Protein AF-A0A7C7EFM8-F1 (afdb_monomer_lite)

Structure (mmCIF, N/CA/C/O backbone):
data_AF-A0A7C7EFM8-F1
#
_entry.id   AF-A0A7C7EFM8-F1
#
loop_
_atom_site.group_PDB
_atom_site.id
_atom_site.type_symbol
_atom_site.label_atom_id
_atom_site.label_alt_id
_atom_site.label_comp_id
_atom_site.label_asym_id
_atom_site.label_entity_id
_atom_site.label_seq_id
_atom_site.pdbx_PDB_ins_code
_atom_site.Cartn_x
_atom_site.Cartn_y
_atom_site.Cartn_z
_atom_site.occupancy
_atom_site.B_iso_or_equiv
_atom_site.auth_seq_id
_atom_site.auth_comp_id
_atom_site.auth_asym_id
_atom_site.auth_atom_id
_atom_site.pdbx_PDB_model_num
ATOM 1 N N . MET A 1 1 ? -0.884 -2.497 23.678 1.00 84.38 1 MET A N 1
ATOM 2 C CA . MET A 1 1 ? -0.763 -2.145 22.246 1.00 84.38 1 MET A CA 1
ATOM 3 C C . MET A 1 1 ? -0.268 -3.319 21.402 1.00 84.38 1 MET A C 1
ATOM 5 O O . MET A 1 1 ? -1.032 -3.779 20.572 1.00 84.38 1 MET A O 1
ATOM 9 N N . PHE A 1 2 ? 0.917 -3.891 21.655 1.00 85.56 2 PHE A N 1
ATOM 10 C CA . PHE A 1 2 ? 1.447 -5.034 20.878 1.00 85.56 2 PHE A CA 1
ATOM 11 C C . PHE A 1 2 ? 0.496 -6.236 20.735 1.00 85.56 2 PHE A C 1
ATOM 13 O O . PHE A 1 2 ? 0.359 -6.780 19.644 1.00 85.56 2 PHE A O 1
ATOM 20 N N . LYS A 1 3 ? -0.217 -6.621 21.805 1.00 88.25 3 LYS A N 1
ATOM 21 C CA . LYS A 1 3 ? -1.237 -7.686 21.738 1.00 88.25 3 LYS A CA 1
ATOM 22 C C . LYS A 1 3 ? -2.365 -7.375 20.740 1.00 88.25 3 LYS A C 1
ATOM 24 O O . LYS A 1 3 ? -2.820 -8.293 20.065 1.00 88.25 3 LYS A O 1
ATOM 29 N N . LEU A 1 4 ? -2.784 -6.109 20.622 1.00 88.12 4 LEU A N 1
ATOM 30 C CA . LEU A 1 4 ? -3.791 -5.688 19.638 1.00 88.12 4 LEU A CA 1
ATOM 31 C C . LEU A 1 4 ? -3.242 -5.825 18.220 1.00 88.12 4 LEU A C 1
ATOM 33 O O . LEU A 1 4 ? -3.852 -6.515 17.417 1.00 88.12 4 LEU A O 1
ATOM 37 N N . ILE A 1 5 ? -2.050 -5.276 17.964 1.00 88.69 5 ILE A N 1
ATOM 38 C CA . ILE A 1 5 ? -1.396 -5.338 16.646 1.00 88.69 5 ILE A CA 1
ATOM 39 C C . ILE A 1 5 ? -1.247 -6.792 16.186 1.00 88.69 5 ILE A C 1
ATOM 41 O O . ILE A 1 5 ? -1.636 -7.134 15.076 1.00 88.69 5 ILE A O 1
ATOM 45 N N . LYS A 1 6 ? -0.749 -7.680 17.057 1.00 89.44 6 LYS A N 1
ATOM 46 C CA . LYS A 1 6 ? -0.591 -9.106 16.733 1.00 89.44 6 LYS A CA 1
ATOM 47 C C . LYS A 1 6 ? -1.927 -9.781 16.407 1.00 89.44 6 LYS A C 1
ATOM 49 O O . LYS A 1 6 ? -1.992 -10.608 15.503 1.00 89.44 6 LYS A O 1
ATOM 54 N N . THR A 1 7 ? -2.975 -9.454 17.159 1.00 88.38 7 THR A N 1
ATOM 55 C CA . THR A 1 7 ? -4.310 -10.036 16.958 1.00 88.38 7 THR A CA 1
ATOM 56 C C . THR A 1 7 ? -4.923 -9.551 15.651 1.00 88.38 7 THR A C 1
ATOM 58 O O . THR A 1 7 ? -5.454 -10.356 14.890 1.00 88.38 7 THR A O 1
ATOM 61 N N . ASP A 1 8 ? -4.799 -8.258 15.366 1.00 86.44 8 ASP A N 1
ATOM 62 C CA . ASP A 1 8 ? -5.350 -7.653 14.162 1.00 86.44 8 ASP A CA 1
ATOM 63 C C . ASP A 1 8 ? -4.597 -8.106 12.900 1.00 86.44 8 ASP A C 1
ATOM 65 O O . ASP A 1 8 ? -5.237 -8.523 11.939 1.00 86.44 8 ASP A O 1
ATOM 69 N N . LEU A 1 9 ? -3.260 -8.184 12.940 1.00 87.81 9 LEU A N 1
ATOM 70 C CA . LEU A 1 9 ? -2.462 -8.777 11.858 1.00 87.81 9 LEU A CA 1
ATOM 71 C C . LEU A 1 9 ? -2.838 -10.239 11.605 1.00 87.81 9 LEU A C 1
ATOM 73 O O . LEU A 1 9 ? -2.965 -10.659 10.457 1.00 87.81 9 LEU A O 1
ATOM 77 N N . LYS A 1 10 ? -3.059 -11.027 12.665 1.00 89.75 10 LYS A N 1
ATOM 78 C CA . LYS A 1 10 ? -3.518 -12.412 12.514 1.00 89.75 10 LYS A CA 1
ATOM 79 C C . LYS A 1 10 ? -4.900 -12.468 11.853 1.00 89.75 10 LYS A C 1
ATOM 81 O O . LYS A 1 10 ? -5.089 -13.277 10.949 1.00 89.75 10 LYS A O 1
ATOM 86 N N . LYS A 1 11 ? -5.839 -11.603 12.264 1.00 87.06 11 LYS A N 1
ATOM 87 C CA . LYS A 1 11 ? -7.170 -11.485 11.639 1.00 87.06 11 LYS A CA 1
ATOM 88 C C . LYS A 1 11 ? -7.045 -11.119 10.157 1.00 87.06 11 LYS A C 1
ATOM 90 O O . LYS A 1 11 ? -7.752 -11.700 9.341 1.00 87.06 11 LYS A O 1
ATOM 95 N N . PHE A 1 12 ? -6.147 -10.195 9.817 1.00 86.62 12 PHE A N 1
ATOM 96 C CA . PHE A 1 12 ? -5.888 -9.788 8.439 1.00 86.62 12 PHE A CA 1
ATOM 97 C C . PHE A 1 12 ? -5.369 -10.955 7.593 1.00 86.62 12 PHE A C 1
ATOM 99 O O . PHE A 1 12 ? -5.998 -11.299 6.598 1.00 86.62 12 PHE A O 1
ATOM 106 N N . ILE A 1 13 ? -4.295 -11.623 8.032 1.00 87.31 13 ILE A N 1
ATOM 107 C CA . ILE A 1 13 ? -3.664 -12.747 7.311 1.00 87.31 13 ILE A CA 1
ATOM 108 C C . ILE A 1 13 ? -4.640 -13.917 7.109 1.00 87.31 13 ILE A C 1
ATOM 110 O O . ILE A 1 13 ? -4.6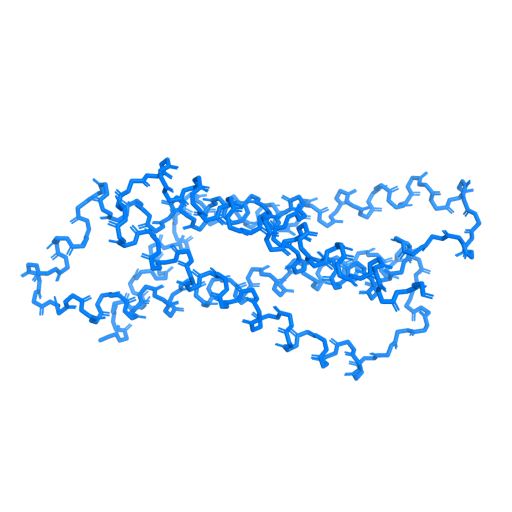12 -14.589 6.084 1.00 87.31 13 ILE A O 1
ATOM 114 N N . GLN A 1 14 ? -5.525 -14.168 8.074 1.00 86.56 14 GLN A N 1
ATOM 115 C CA . GLN A 1 14 ? -6.540 -15.222 7.975 1.00 86.56 14 GLN A CA 1
ATOM 116 C C . GLN A 1 14 ? -7.786 -14.794 7.179 1.00 86.56 14 GLN A C 1
ATOM 118 O O . GLN A 1 14 ? -8.667 -15.613 6.914 1.00 86.56 14 GLN A O 1
ATOM 123 N N . GLY A 1 15 ? -7.895 -13.516 6.817 1.00 84.75 15 GLY A N 1
ATOM 124 C CA . GLY A 1 15 ? -9.037 -12.964 6.104 1.00 84.75 15 GLY A CA 1
ATOM 125 C C . GLY A 1 15 ? -9.013 -13.277 4.607 1.00 84.75 15 GLY A C 1
ATOM 126 O O . GLY A 1 15 ? -7.963 -13.316 3.970 1.00 84.75 15 GLY A O 1
ATOM 127 N N . LYS A 1 16 ? -10.201 -13.397 3.997 1.00 86.62 16 LYS A N 1
ATOM 128 C CA . LYS A 1 16 ? -10.345 -13.581 2.538 1.00 86.62 16 LYS A CA 1
ATOM 129 C C . LYS A 1 16 ? -9.679 -12.459 1.728 1.00 86.62 16 LYS A C 1
ATOM 131 O O . LYS A 1 16 ? -9.181 -12.711 0.639 1.00 86.62 16 LYS A O 1
ATOM 136 N N . MET A 1 17 ? -9.659 -11.234 2.260 1.00 85.56 17 MET A N 1
ATOM 137 C CA . MET A 1 17 ? -9.007 -10.085 1.617 1.00 85.56 17 MET A CA 1
ATOM 138 C C . MET A 1 17 ? -7.497 -10.281 1.456 1.00 85.56 17 MET A C 1
ATOM 140 O O . MET A 1 17 ? -6.956 -9.897 0.427 1.00 85.56 17 MET A O 1
ATOM 144 N N . PHE A 1 18 ? -6.825 -10.923 2.417 1.00 88.56 18 PHE A N 1
ATOM 145 C CA . PHE A 1 18 ? -5.395 -11.208 2.303 1.00 88.56 18 PHE A CA 1
ATOM 146 C C . PHE A 1 18 ? -5.099 -12.172 1.153 1.00 88.56 18 PHE A C 1
ATOM 148 O O . PHE A 1 18 ? -4.190 -11.918 0.371 1.00 88.56 18 PHE A O 1
ATOM 155 N N . LEU A 1 19 ? -5.911 -13.223 0.988 1.00 89.44 19 LEU A N 1
ATOM 156 C CA . LEU A 1 19 ? -5.773 -14.150 -0.141 1.00 89.44 19 LEU A CA 1
ATOM 157 C C . LEU A 1 19 ? -5.898 -13.423 -1.486 1.00 89.44 19 LEU A C 1
ATOM 159 O O . LEU A 1 19 ? -5.077 -13.640 -2.372 1.00 89.44 19 LEU A O 1
ATOM 163 N N . TRP A 1 20 ? -6.873 -12.518 -1.620 1.00 91.06 20 TRP A N 1
ATOM 164 C CA . TRP A 1 20 ? -7.008 -11.695 -2.824 1.00 91.06 20 TRP A CA 1
ATOM 165 C C . TRP A 1 20 ? -5.803 -10.785 -3.049 1.00 91.06 20 TRP A C 1
ATOM 167 O O . TRP A 1 20 ? -5.328 -10.701 -4.175 1.00 91.06 20 TRP A O 1
ATOM 177 N N . ILE A 1 21 ? -5.269 -10.149 -2.002 1.00 91.62 21 ILE A N 1
ATOM 178 C CA . ILE A 1 21 ? -4.055 -9.330 -2.118 1.00 91.62 21 ILE A CA 1
ATOM 179 C C . ILE A 1 21 ? -2.887 -10.176 -2.624 1.00 91.62 21 ILE A C 1
ATOM 181 O O . ILE A 1 21 ? -2.238 -9.774 -3.579 1.00 91.62 21 ILE A O 1
ATOM 185 N N . VAL A 1 22 ? -2.650 -11.358 -2.048 1.00 91.81 22 VAL A N 1
ATOM 186 C CA . VAL A 1 22 ? -1.558 -12.250 -2.475 1.00 91.81 22 VAL A CA 1
ATOM 187 C C . VAL A 1 22 ? -1.705 -12.646 -3.945 1.00 91.81 22 VAL A C 1
ATOM 189 O O . VAL A 1 22 ? -0.737 -12.562 -4.698 1.00 91.81 22 VAL A O 1
ATOM 192 N N . ILE A 1 23 ? -2.912 -13.029 -4.371 1.00 93.75 23 ILE A N 1
ATOM 193 C CA . ILE A 1 23 ? -3.182 -13.384 -5.771 1.00 93.75 23 ILE A CA 1
ATOM 194 C C . ILE A 1 23 ? -2.909 -12.188 -6.688 1.00 93.75 23 ILE A C 1
ATOM 196 O O . ILE A 1 23 ? -2.227 -12.337 -7.698 1.00 93.75 23 ILE A O 1
ATOM 200 N N . LEU A 1 24 ? -3.406 -10.999 -6.338 1.00 93.56 24 LEU A N 1
ATOM 201 C CA . LEU A 1 24 ? -3.281 -9.806 -7.176 1.00 93.56 24 LEU A CA 1
ATOM 202 C C . LEU A 1 24 ? -1.846 -9.268 -7.242 1.00 93.56 24 LEU A C 1
ATOM 204 O O . LEU A 1 24 ? -1.419 -8.857 -8.318 1.00 93.56 24 LEU A O 1
ATOM 208 N N . VAL A 1 25 ? -1.094 -9.325 -6.137 1.00 93.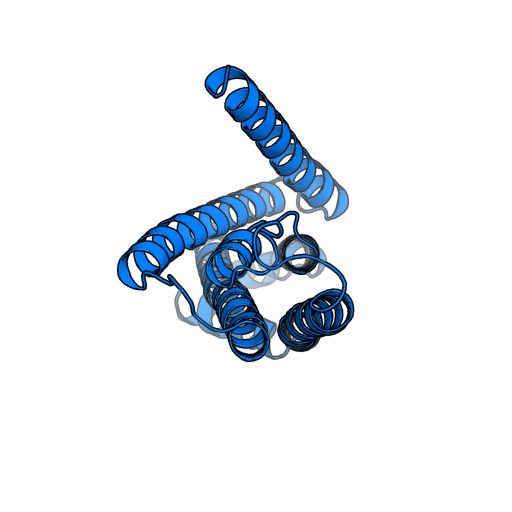56 25 VAL A N 1
ATOM 209 C CA . VAL A 1 25 ? 0.333 -8.949 -6.082 1.00 93.56 25 VAL A CA 1
ATOM 210 C C . VAL A 1 25 ? 1.167 -9.776 -7.054 1.00 93.56 25 VAL A C 1
ATOM 212 O O . VAL A 1 25 ? 2.167 -9.283 -7.551 1.00 93.56 25 VAL A O 1
ATOM 215 N N . ILE A 1 26 ? 0.779 -11.021 -7.333 1.00 93.00 26 ILE A N 1
ATOM 216 C CA . ILE A 1 26 ? 1.479 -11.884 -8.292 1.00 93.00 26 ILE A CA 1
ATOM 217 C C . ILE A 1 26 ? 0.895 -11.710 -9.698 1.00 93.00 26 ILE A C 1
ATOM 219 O O . ILE A 1 26 ? 1.632 -11.620 -10.677 1.00 93.00 26 ILE A O 1
ATOM 223 N N . PHE A 1 27 ? -0.432 -11.641 -9.806 1.00 93.56 27 PHE A N 1
ATOM 224 C CA . PHE A 1 27 ? -1.134 -11.557 -11.082 1.00 93.56 27 PHE A CA 1
ATOM 225 C C . PHE A 1 27 ? -0.775 -10.298 -11.876 1.00 93.56 27 PHE A C 1
ATOM 227 O O . PHE A 1 27 ? -0.502 -10.406 -13.067 1.00 93.56 27 PHE A O 1
ATOM 234 N N . PHE A 1 28 ? -0.752 -9.117 -11.247 1.00 92.38 28 PHE A N 1
ATOM 235 C CA . PHE A 1 28 ? -0.491 -7.866 -11.968 1.00 92.38 28 PHE A CA 1
ATOM 236 C C . PHE A 1 28 ? 0.927 -7.773 -12.547 1.00 92.38 28 PHE A C 1
ATOM 238 O O . PHE A 1 28 ? 1.026 -7.476 -13.738 1.00 92.38 28 PHE A O 1
ATOM 245 N N . PRO A 1 29 ? 2.003 -8.081 -11.796 1.00 91.25 29 PRO A N 1
ATOM 246 C CA . PRO A 1 29 ? 3.344 -8.130 -12.370 1.00 91.25 29 PRO A CA 1
ATOM 247 C C . PRO A 1 29 ? 3.482 -9.147 -13.500 1.00 91.25 29 PRO A C 1
ATOM 249 O O . PRO A 1 29 ? 4.103 -8.851 -14.515 1.00 91.25 29 PRO A O 1
ATOM 252 N N . LEU A 1 30 ? 2.871 -10.333 -13.372 1.00 91.06 30 LEU A N 1
ATOM 253 C CA . LEU A 1 30 ? 2.898 -11.338 -14.439 1.00 91.06 30 LEU A CA 1
ATOM 254 C C . LEU A 1 30 ? 2.132 -10.883 -15.682 1.00 91.06 30 LEU A C 1
ATOM 256 O O . LEU A 1 30 ? 2.599 -11.095 -16.798 1.00 91.06 30 LEU A O 1
ATOM 260 N N . LEU A 1 31 ? 0.974 -10.244 -15.501 1.00 91.25 31 LEU A N 1
ATOM 261 C CA . LEU A 1 31 ? 0.203 -9.672 -16.600 1.00 91.25 31 LEU A CA 1
ATOM 262 C C . LEU A 1 31 ? 1.015 -8.590 -17.318 1.00 91.25 31 LEU A C 1
ATOM 264 O O . LEU A 1 31 ? 1.113 -8.610 -18.541 1.00 91.25 31 LEU A O 1
ATOM 268 N N . GLN A 1 32 ? 1.632 -7.680 -16.565 1.00 86.75 32 GLN A N 1
ATOM 269 C CA . GLN A 1 32 ? 2.473 -6.616 -17.107 1.00 86.75 32 GLN A CA 1
ATOM 270 C C . GLN A 1 32 ? 3.681 -7.177 -17.861 1.00 86.75 32 GLN A C 1
ATOM 272 O O . GLN A 1 32 ? 3.936 -6.778 -18.994 1.00 86.75 32 GLN A O 1
ATOM 277 N N . ALA A 1 33 ? 4.371 -8.156 -17.282 1.00 87.56 33 ALA A N 1
ATOM 278 C CA . ALA A 1 33 ? 5.477 -8.855 -17.921 1.00 87.56 33 ALA A CA 1
ATOM 279 C C . ALA A 1 33 ? 5.042 -9.572 -19.212 1.00 87.56 33 ALA A C 1
ATOM 281 O O . ALA A 1 33 ? 5.726 -9.486 -20.229 1.00 87.56 33 ALA A O 1
ATOM 282 N N . GLY A 1 34 ? 3.874 -10.222 -19.212 1.00 87.38 34 GLY A N 1
ATOM 283 C CA . GLY A 1 34 ? 3.298 -10.844 -20.405 1.00 87.38 34 GLY A CA 1
ATOM 284 C C . GLY A 1 34 ? 2.976 -9.835 -21.511 1.00 87.38 34 GLY A C 1
ATOM 285 O O . GLY A 1 34 ? 3.251 -10.099 -22.680 1.00 87.38 34 GLY A O 1
ATOM 286 N N . LEU A 1 35 ? 2.455 -8.658 -21.149 1.00 87.44 35 LEU A N 1
ATOM 287 C CA . LEU A 1 35 ? 2.220 -7.565 -22.095 1.00 87.44 35 LEU A CA 1
ATOM 288 C C . LEU A 1 35 ? 3.532 -7.030 -22.673 1.00 87.44 35 LEU A C 1
ATOM 290 O O . LEU A 1 35 ? 3.624 -6.862 -23.884 1.00 87.44 35 LEU A O 1
ATOM 294 N N . ILE A 1 36 ? 4.552 -6.830 -21.832 1.00 84.19 36 ILE A N 1
ATOM 295 C CA . ILE A 1 36 ? 5.897 -6.424 -22.263 1.00 84.19 36 ILE A CA 1
ATOM 296 C C . ILE A 1 36 ? 6.473 -7.447 -23.248 1.00 84.19 36 ILE A C 1
ATOM 298 O O . ILE A 1 36 ? 6.940 -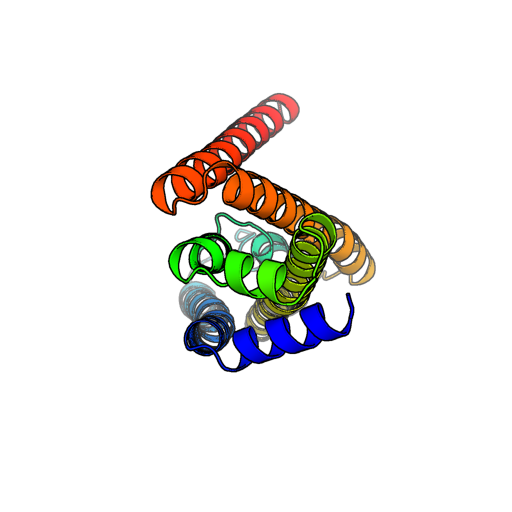7.070 -24.319 1.00 84.19 36 ILE A O 1
ATOM 302 N N . LEU A 1 37 ? 6.377 -8.743 -22.943 1.00 86.19 37 LEU A N 1
ATOM 303 C CA . LEU A 1 37 ? 6.847 -9.808 -23.830 1.00 86.19 37 LEU A CA 1
ATOM 304 C C . LEU A 1 37 ? 6.142 -9.796 -25.192 1.00 86.19 37 LEU A C 1
ATOM 306 O O . LEU A 1 37 ? 6.786 -10.068 -26.199 1.00 86.19 37 LEU A O 1
ATOM 310 N N . ALA A 1 38 ? 4.849 -9.470 -25.237 1.00 86.38 38 ALA A N 1
ATOM 311 C CA . ALA A 1 38 ? 4.085 -9.419 -26.481 1.00 86.38 38 ALA A CA 1
ATOM 312 C C . ALA A 1 38 ? 4.451 -8.224 -27.379 1.00 86.38 38 ALA A C 1
ATOM 314 O O . ALA A 1 38 ? 4.284 -8.308 -28.594 1.00 86.38 38 ALA A O 1
ATOM 315 N N . ILE A 1 39 ? 4.930 -7.118 -26.798 1.00 84.81 39 ILE A N 1
ATOM 316 C CA . ILE A 1 39 ? 5.221 -5.876 -27.535 1.00 84.81 39 ILE A CA 1
ATOM 317 C C . ILE A 1 39 ? 6.713 -5.617 -27.760 1.00 84.81 39 ILE A C 1
ATOM 319 O O . ILE A 1 39 ? 7.043 -4.769 -28.584 1.00 84.81 39 ILE A O 1
ATOM 323 N N . LYS A 1 40 ? 7.610 -6.320 -27.052 1.00 78.06 40 LYS A N 1
ATOM 324 C CA . LYS A 1 40 ? 9.057 -6.034 -27.065 1.00 78.06 40 LYS A CA 1
ATOM 325 C C . LYS A 1 40 ? 9.679 -6.065 -28.467 1.00 78.06 40 LYS A C 1
ATOM 327 O O . LYS A 1 40 ? 10.585 -5.293 -28.734 1.00 78.06 40 LYS A O 1
ATOM 332 N N . ASP A 1 41 ? 9.176 -6.927 -29.353 1.00 79.94 41 ASP A N 1
ATOM 333 C CA . ASP A 1 41 ? 9.714 -7.104 -30.709 1.00 79.94 41 ASP A CA 1
ATOM 334 C C . ASP A 1 41 ? 9.059 -6.145 -31.726 1.00 79.94 41 ASP A C 1
ATOM 336 O O . ASP A 1 41 ? 9.486 -6.061 -32.876 1.00 79.94 41 ASP A O 1
ATOM 340 N N . LEU A 1 42 ? 8.001 -5.429 -31.323 1.00 80.06 42 LEU A N 1
ATOM 341 C CA . LEU A 1 42 ? 7.229 -4.528 -32.186 1.00 80.06 42 LEU A CA 1
ATOM 342 C C . LEU A 1 42 ? 7.711 -3.076 -32.125 1.00 80.06 42 LEU A C 1
ATOM 344 O O . LEU A 1 42 ? 7.270 -2.257 -32.932 1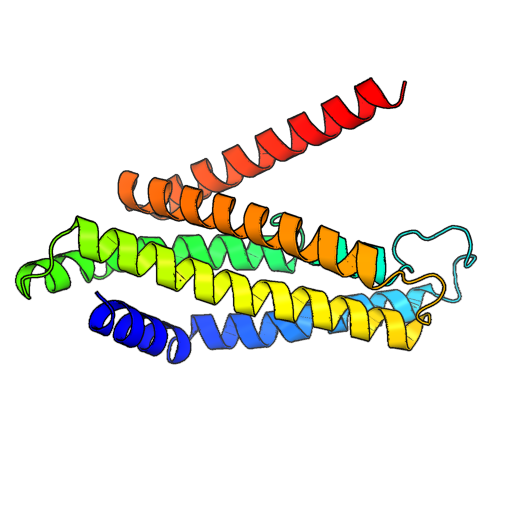.00 80.06 42 LEU A O 1
ATOM 348 N N . ILE A 1 43 ? 8.562 -2.731 -31.160 1.00 73.38 43 ILE A N 1
ATOM 349 C CA . ILE A 1 43 ? 8.920 -1.345 -30.867 1.00 73.38 43 ILE A CA 1
ATOM 350 C C . ILE A 1 43 ? 10.436 -1.250 -30.627 1.00 73.38 43 ILE A C 1
ATOM 352 O O . ILE A 1 43 ? 10.985 -2.098 -29.927 1.00 73.38 43 ILE A O 1
ATOM 356 N N . PRO A 1 44 ? 11.127 -0.233 -31.177 1.00 67.75 44 PRO A N 1
ATOM 357 C CA . PRO A 1 44 ? 12.564 -0.051 -30.971 1.00 67.75 44 PRO A CA 1
ATOM 358 C C . PRO A 1 44 ? 12.942 0.089 -29.486 1.00 67.75 44 PRO A C 1
ATOM 360 O O . PRO A 1 44 ? 12.277 0.826 -28.754 1.00 67.75 44 PRO A O 1
ATOM 363 N N . GLU A 1 45 ? 14.045 -0.552 -29.066 1.00 63.47 45 GLU A N 1
ATOM 364 C CA . GLU A 1 45 ? 14.552 -0.538 -27.674 1.00 63.47 45 GLU A CA 1
ATOM 365 C C . GLU A 1 45 ? 14.728 0.888 -27.110 1.00 63.47 45 GLU A C 1
ATOM 367 O O . GLU A 1 45 ? 14.548 1.110 -25.916 1.00 63.47 45 GLU A O 1
ATOM 372 N N . GLU A 1 46 ? 15.015 1.873 -27.966 1.00 59.00 46 GLU A N 1
ATOM 373 C CA . GLU A 1 46 ? 15.297 3.263 -27.582 1.00 59.00 46 GLU A CA 1
ATOM 374 C C . GLU A 1 46 ? 14.051 4.097 -27.218 1.00 59.00 46 GLU A C 1
ATOM 376 O O . GLU A 1 46 ? 14.189 5.183 -26.659 1.00 59.00 46 GLU A O 1
ATOM 381 N N . GLN A 1 47 ? 12.831 3.632 -27.524 1.00 57.00 47 GLN A N 1
ATOM 382 C CA . GLN A 1 47 ? 11.616 4.462 -27.423 1.00 57.00 47 GLN A CA 1
ATOM 383 C C . GLN A 1 47 ? 10.642 4.079 -26.303 1.00 57.00 47 GLN A C 1
ATOM 385 O O . GLN A 1 47 ? 9.614 4.743 -26.153 1.00 57.00 47 GLN A O 1
ATOM 390 N N . ILE A 1 48 ? 10.932 3.067 -25.476 1.00 61.47 48 ILE A N 1
ATOM 391 C CA . ILE A 1 48 ? 9.992 2.664 -24.421 1.00 61.47 48 ILE A CA 1
ATOM 392 C C . ILE A 1 48 ? 10.570 2.808 -23.010 1.00 61.47 48 ILE A C 1
ATOM 394 O O . ILE A 1 48 ? 11.172 1.892 -22.460 1.00 61.47 48 ILE A O 1
ATOM 398 N N . ILE A 1 49 ? 10.208 3.909 -22.348 1.00 62.84 49 ILE A N 1
ATOM 399 C CA . ILE A 1 49 ? 10.367 4.107 -20.893 1.00 62.84 49 ILE A CA 1
ATOM 400 C C . ILE A 1 49 ? 9.698 2.964 -20.088 1.00 62.84 49 ILE A C 1
ATOM 402 O O . ILE A 1 49 ? 10.217 2.532 -19.064 1.00 62.84 49 ILE A O 1
ATOM 406 N N . LEU A 1 50 ? 8.581 2.409 -20.580 1.00 60.59 50 LEU A N 1
ATOM 407 C CA . LEU A 1 50 ? 7.900 1.222 -20.022 1.00 60.59 50 LEU A CA 1
ATOM 408 C C . LEU A 1 50 ? 8.704 -0.095 -20.121 1.00 60.59 50 LEU A C 1
ATOM 410 O O . LEU A 1 50 ? 8.362 -1.040 -19.414 1.00 60.59 50 LEU A O 1
ATOM 414 N N . LEU A 1 51 ? 9.748 -0.189 -20.957 1.00 69.94 51 LEU A N 1
ATOM 415 C CA . LEU A 1 51 ? 10.650 -1.351 -21.020 1.00 69.94 51 LEU A CA 1
ATOM 416 C C . LEU A 1 51 ? 11.833 -1.217 -20.048 1.00 69.94 51 LEU A C 1
ATOM 418 O O . LEU A 1 51 ? 12.733 -2.048 -20.060 1.00 69.94 51 LEU A O 1
ATOM 422 N N . ASN A 1 52 ? 11.834 -0.207 -19.175 1.00 83.00 52 ASN A N 1
ATOM 423 C CA . ASN A 1 52 ? 12.864 -0.045 -18.159 1.00 83.00 52 ASN A CA 1
ATOM 424 C C . ASN A 1 52 ? 12.429 -0.701 -16.823 1.00 83.00 52 ASN A C 1
ATOM 426 O O . ASN A 1 52 ? 11.365 -0.360 -16.286 1.00 83.00 52 ASN A O 1
ATOM 430 N N . PRO A 1 53 ? 13.215 -1.640 -16.256 1.00 85.75 53 PRO A N 1
ATOM 431 C CA . PRO A 1 53 ? 12.914 -2.254 -14.961 1.00 85.75 53 PRO A CA 1
ATOM 432 C C . PRO A 1 53 ? 12.786 -1.249 -13.807 1.00 85.75 53 PRO A C 1
ATOM 434 O O . PRO A 1 53 ? 11.863 -1.378 -13.001 1.00 85.75 53 PRO A O 1
ATOM 437 N N . ASP A 1 54 ? 13.643 -0.228 -13.749 1.00 88.50 54 ASP A N 1
ATOM 438 C CA . ASP A 1 54 ? 13.650 0.805 -12.705 1.00 88.50 54 ASP A CA 1
ATOM 439 C C . ASP A 1 54 ? 12.375 1.653 -12.780 1.00 88.50 54 ASP A C 1
ATOM 441 O O . ASP A 1 54 ? 11.711 1.887 -11.769 1.00 88.50 54 ASP A O 1
ATOM 445 N N . TYR A 1 55 ? 11.954 2.038 -13.990 1.00 86.94 55 TYR A N 1
ATOM 446 C CA . TYR A 1 55 ? 10.682 2.739 -14.184 1.00 86.94 55 TYR A CA 1
ATOM 447 C C . TYR A 1 55 ? 9.494 1.900 -13.693 1.00 86.94 55 TYR A C 1
ATOM 449 O O . TYR A 1 55 ? 8.621 2.402 -12.977 1.00 86.94 55 TYR A O 1
ATOM 457 N N . ASN A 1 56 ? 9.466 0.604 -14.020 1.00 88.06 56 ASN A N 1
ATOM 458 C CA . ASN A 1 56 ? 8.408 -0.295 -13.557 1.00 88.06 56 ASN A CA 1
ATOM 459 C C . ASN A 1 56 ? 8.425 -0.466 -12.028 1.00 88.06 56 ASN A C 1
ATOM 461 O O . ASN A 1 56 ? 7.362 -0.465 -11.398 1.00 88.06 56 ASN A O 1
ATOM 465 N N . PHE A 1 57 ? 9.608 -0.512 -11.412 1.00 91.50 57 PHE A N 1
ATOM 466 C CA . PHE A 1 57 ? 9.763 -0.502 -9.958 1.00 91.50 57 PHE A CA 1
ATOM 467 C C . PHE A 1 57 ? 9.169 0.768 -9.333 1.00 91.50 57 PHE A C 1
ATOM 469 O O . PHE A 1 57 ? 8.342 0.676 -8.427 1.00 91.50 57 PHE A O 1
ATOM 476 N N . TYR A 1 58 ? 9.509 1.953 -9.847 1.00 90.81 58 TYR A N 1
ATOM 477 C CA . TYR A 1 58 ? 8.986 3.223 -9.331 1.00 90.81 58 TYR A CA 1
ATOM 478 C C . TYR A 1 58 ? 7.479 3.365 -9.535 1.00 90.81 58 TYR A C 1
ATOM 480 O O . TYR A 1 58 ? 6.742 3.724 -8.613 1.00 90.81 58 TYR A O 1
ATOM 488 N N . SER A 1 59 ? 6.993 3.012 -10.727 1.00 89.19 59 SER A N 1
ATOM 489 C CA . SER A 1 59 ? 5.569 3.074 -11.057 1.00 89.19 59 SER A CA 1
ATOM 490 C C . SER A 1 59 ? 4.723 2.175 -10.152 1.00 89.19 59 SER A C 1
ATOM 492 O O . SER A 1 59 ? 3.560 2.495 -9.902 1.00 89.19 59 SER A O 1
ATOM 494 N N . SER A 1 60 ? 5.304 1.106 -9.589 1.00 91.81 60 SER A N 1
ATOM 495 C CA . SER A 1 60 ? 4.628 0.159 -8.693 1.00 91.81 60 SER A CA 1
ATOM 496 C C . SER A 1 60 ? 4.134 0.790 -7.388 1.00 91.81 60 SER A C 1
ATOM 498 O O . SER A 1 60 ? 3.176 0.278 -6.807 1.00 91.81 60 SER A O 1
ATOM 500 N N . PHE A 1 61 ? 4.734 1.903 -6.949 1.00 92.69 61 PHE A N 1
ATOM 501 C CA . PHE A 1 61 ? 4.318 2.643 -5.750 1.00 92.69 61 PHE A CA 1
ATOM 502 C C . PHE A 1 61 ? 3.176 3.634 -6.005 1.00 92.69 61 PHE A C 1
ATOM 504 O O . PHE A 1 61 ? 2.632 4.205 -5.058 1.00 92.69 61 PHE A O 1
ATOM 511 N N . SER A 1 62 ? 2.777 3.843 -7.261 1.00 91.06 62 SER A N 1
ATOM 512 C CA . SER A 1 62 ? 1.629 4.691 -7.575 1.00 91.06 62 SER A CA 1
ATOM 513 C C . SER A 1 62 ? 0.331 4.064 -7.065 1.00 91.06 62 SER A C 1
ATOM 515 O O . SER A 1 62 ? -0.059 2.975 -7.479 1.00 91.06 62 SER A O 1
ATOM 517 N N . LEU A 1 63 ? -0.402 4.790 -6.221 1.00 89.69 63 LEU A N 1
ATOM 518 C CA . LEU A 1 63 ? -1.723 4.364 -5.741 1.00 89.69 63 LEU A CA 1
ATOM 519 C C . LEU A 1 63 ? -2.807 4.389 -6.825 1.00 89.69 63 LEU A C 1
ATOM 521 O O . LEU A 1 63 ? -3.911 3.910 -6.589 1.00 89.69 63 LEU A O 1
ATOM 525 N N . LEU A 1 64 ? -2.506 4.959 -7.992 1.00 87.56 64 LEU A N 1
ATOM 526 C CA . LEU A 1 64 ? -3.417 5.026 -9.132 1.00 87.56 64 LEU A CA 1
ATOM 527 C C . LEU A 1 64 ? -3.080 4.006 -10.224 1.00 87.56 64 LEU A C 1
ATOM 529 O O . LEU A 1 64 ? -3.822 3.902 -11.197 1.00 87.56 64 LEU A O 1
ATOM 533 N N . ASN A 1 65 ? -1.991 3.241 -10.079 1.00 88.56 65 ASN A N 1
ATOM 534 C CA . ASN A 1 65 ? -1.743 2.106 -10.965 1.00 88.56 65 ASN A CA 1
ATOM 535 C C . ASN A 1 65 ? -2.751 0.970 -10.677 1.00 88.56 65 ASN A C 1
ATOM 537 O O . ASN A 1 65 ? -3.445 0.978 -9.656 1.00 88.56 65 ASN A O 1
ATOM 541 N N . ASN A 1 66 ? -2.834 -0.020 -11.571 1.00 88.56 66 ASN A N 1
ATOM 542 C CA . ASN A 1 66 ? -3.852 -1.076 -11.501 1.00 88.56 66 ASN A CA 1
ATOM 543 C C . ASN A 1 66 ? -3.907 -1.773 -10.127 1.00 88.56 66 ASN A C 1
ATOM 545 O O . ASN A 1 66 ? -4.969 -1.864 -9.509 1.00 88.56 66 ASN A O 1
ATOM 549 N N . PHE A 1 67 ? -2.757 -2.236 -9.629 1.00 92.38 67 PHE A N 1
ATOM 550 C CA . PHE A 1 67 ? -2.673 -2.913 -8.336 1.00 92.38 67 PHE A CA 1
ATOM 551 C C . PHE A 1 67 ? -2.888 -1.950 -7.158 1.00 92.38 67 PHE A C 1
ATOM 553 O O . PHE A 1 67 ? -3.644 -2.248 -6.236 1.00 92.38 67 PHE A O 1
ATOM 560 N N . GLY A 1 68 ? -2.249 -0.787 -7.196 1.00 92.56 68 GLY A N 1
ATOM 561 C CA . GLY A 1 68 ? -2.256 0.237 -6.161 1.00 92.56 68 GLY A CA 1
ATOM 562 C C . GLY A 1 68 ? -3.643 0.816 -5.915 1.00 92.56 68 GLY A C 1
ATOM 563 O O . GLY A 1 68 ? -4.007 1.033 -4.758 1.00 92.56 68 GLY A O 1
ATOM 564 N N . LEU A 1 69 ? -4.460 0.964 -6.959 1.00 93.25 69 LEU A N 1
ATOM 565 C CA . LEU A 1 69 ? -5.840 1.429 -6.832 1.00 93.25 69 LEU A CA 1
ATOM 566 C C . LEU A 1 69 ? -6.709 0.380 -6.133 1.00 93.25 69 LEU A C 1
ATOM 568 O O . LEU A 1 69 ? -7.424 0.697 -5.180 1.00 93.25 69 LEU A O 1
ATOM 572 N N . ILE A 1 70 ? -6.596 -0.888 -6.539 1.00 93.75 70 ILE A N 1
ATOM 573 C CA . ILE A 1 70 ? -7.314 -1.993 -5.889 1.00 93.75 70 ILE A CA 1
ATOM 574 C C . ILE A 1 70 ? -6.856 -2.152 -4.436 1.00 93.75 70 ILE A C 1
ATOM 576 O O . ILE A 1 70 ? -7.689 -2.275 -3.536 1.00 93.75 70 ILE A O 1
ATOM 580 N N . PHE A 1 71 ? -5.548 -2.089 -4.185 1.00 94.62 71 PHE A N 1
ATOM 581 C CA . PHE A 1 71 ? -4.987 -2.139 -2.840 1.00 94.62 71 PHE A CA 1
ATOM 582 C C . PHE A 1 71 ? -5.519 -0.995 -1.968 1.00 94.62 71 PHE A C 1
ATOM 584 O O . PHE A 1 71 ? -5.950 -1.229 -0.841 1.00 94.62 71 PHE A O 1
ATOM 591 N N . THR A 1 72 ? -5.570 0.227 -2.499 1.00 94.25 72 THR A N 1
ATOM 592 C CA . THR A 1 72 ? -6.124 1.397 -1.803 1.00 94.25 72 THR A CA 1
ATOM 593 C C . THR A 1 72 ? -7.585 1.180 -1.418 1.00 94.25 72 THR A C 1
ATOM 595 O O . THR A 1 72 ? -7.964 1.399 -0.265 1.00 94.25 72 THR A O 1
ATOM 598 N N . ILE A 1 73 ? -8.403 0.686 -2.351 1.00 93.94 73 ILE A N 1
ATOM 599 C CA . ILE A 1 73 ? -9.810 0.351 -2.095 1.00 93.94 73 ILE A CA 1
ATOM 600 C C . ILE A 1 73 ? -9.919 -0.715 -1.000 1.00 93.94 73 ILE A C 1
ATOM 602 O O . ILE A 1 73 ? -10.723 -0.568 -0.078 1.00 93.94 73 ILE A O 1
ATOM 606 N N . PHE A 1 74 ? -9.097 -1.764 -1.052 1.00 93.38 74 PHE A N 1
ATOM 607 C CA . PHE A 1 74 ? -9.079 -2.809 -0.028 1.00 93.38 74 PHE A CA 1
ATOM 608 C C . PHE A 1 74 ? -8.702 -2.269 1.344 1.00 93.38 74 PHE A C 1
ATOM 610 O O . PHE A 1 74 ? -9.370 -2.599 2.323 1.00 93.38 74 PHE A O 1
ATOM 617 N N . MET A 1 75 ? -7.698 -1.398 1.423 1.00 93.50 75 MET A N 1
ATOM 618 C CA . MET A 1 75 ? -7.323 -0.752 2.676 1.00 93.50 75 MET A CA 1
ATOM 619 C C . MET A 1 75 ? -8.472 0.094 3.229 1.00 93.50 75 MET A C 1
ATOM 621 O O . MET A 1 75 ? -8.796 -0.023 4.407 1.00 93.50 75 MET A O 1
ATOM 625 N N . ILE A 1 76 ? -9.170 0.866 2.394 1.00 93.44 76 ILE A N 1
ATOM 626 C CA . ILE A 1 76 ? -10.343 1.647 2.821 1.00 93.44 76 ILE A CA 1
ATOM 627 C C . ILE A 1 76 ? -11.458 0.735 3.354 1.00 93.44 76 ILE A C 1
ATOM 629 O O . ILE A 1 76 ? -12.000 0.966 4.440 1.00 93.44 76 ILE A O 1
ATOM 633 N N . VAL A 1 77 ? -11.790 -0.327 2.617 1.00 92.50 77 VAL A N 1
ATOM 634 C CA . VAL A 1 77 ? -12.815 -1.300 3.019 1.00 92.50 77 VAL A CA 1
ATOM 635 C C . VAL A 1 77 ? -12.429 -1.988 4.329 1.00 92.50 77 VAL A C 1
ATOM 637 O O . VAL A 1 77 ? -13.282 -2.143 5.206 1.00 92.50 77 VAL A O 1
ATOM 640 N N . TRP A 1 78 ? -11.154 -2.349 4.496 1.00 90.25 78 TRP A N 1
ATOM 641 C CA . TRP A 1 78 ? -10.627 -2.967 5.711 1.00 90.25 78 TRP A CA 1
ATOM 642 C C . TRP A 1 78 ? -10.807 -2.061 6.926 1.00 90.25 78 TRP A C 1
ATOM 644 O O . TRP A 1 78 ? -11.381 -2.485 7.930 1.00 90.25 78 TRP A O 1
ATOM 654 N N . VAL A 1 79 ? -10.407 -0.795 6.816 1.00 90.50 79 VAL A N 1
ATOM 655 C CA . VAL A 1 79 ? -10.526 0.192 7.899 1.00 90.50 79 VAL A CA 1
ATOM 656 C C . VAL A 1 79 ? -11.969 0.377 8.330 1.00 90.50 79 VAL A C 1
ATOM 658 O O . VAL A 1 79 ? -12.287 0.325 9.519 1.00 90.50 79 VAL A O 1
ATOM 661 N N . VAL A 1 80 ? -12.866 0.559 7.363 1.00 91.31 80 VAL A N 1
ATOM 662 C CA . VAL A 1 80 ? -14.273 0.824 7.665 1.00 91.31 80 VAL A CA 1
ATOM 663 C C . VAL A 1 80 ? -14.993 -0.427 8.185 1.00 91.31 80 VAL A C 1
ATOM 665 O O . VAL A 1 80 ? -15.932 -0.312 8.979 1.00 91.31 80 VAL A O 1
ATOM 668 N N . SER A 1 81 ? -14.542 -1.630 7.808 1.00 89.06 81 SER A N 1
ATOM 669 C CA . SER A 1 81 ? -15.156 -2.889 8.250 1.00 89.06 81 SER A CA 1
ATOM 670 C C . SER A 1 81 ? -15.224 -3.019 9.774 1.00 89.06 81 SER A C 1
ATOM 672 O O . SER A 1 81 ? -16.212 -3.535 10.294 1.00 89.06 81 SER A O 1
ATOM 674 N N . GLU A 1 82 ? -14.256 -2.466 10.513 1.00 85.38 82 GLU A N 1
ATOM 675 C CA . GLU A 1 82 ? -14.250 -2.536 11.976 1.00 85.38 82 GLU A CA 1
ATOM 676 C C . GLU A 1 82 ? -15.372 -1.732 12.639 1.00 85.38 82 GLU A C 1
ATOM 678 O O . GLU A 1 82 ? -15.834 -2.099 13.727 1.00 85.38 82 GLU A O 1
ATOM 683 N N . PHE A 1 83 ? -15.816 -0.648 12.000 1.00 88.19 83 PHE A N 1
ATOM 684 C CA . PHE A 1 83 ? -16.963 0.131 12.460 1.00 88.19 83 PHE A CA 1
ATOM 685 C C . PHE A 1 83 ? -18.266 -0.612 12.170 1.00 88.19 83 PHE A C 1
ATOM 687 O O . PHE A 1 83 ? -19.122 -0.706 13.050 1.00 88.19 83 PHE A O 1
ATOM 694 N N . ARG A 1 84 ? -18.380 -1.208 10.977 1.00 83.62 84 ARG A N 1
ATOM 695 C CA . ARG A 1 84 ? -19.546 -2.002 10.565 1.00 83.62 84 ARG A CA 1
ATOM 696 C C . ARG A 1 84 ? -19.735 -3.251 11.430 1.00 83.62 84 ARG A C 1
ATOM 698 O O . ARG A 1 84 ? -20.848 -3.549 11.840 1.00 83.62 84 ARG A O 1
ATOM 705 N N . GLU A 1 85 ? -18.647 -3.946 11.748 1.00 85.56 85 GLU A N 1
ATOM 706 C CA . GLU A 1 85 ? -18.639 -5.153 12.589 1.00 85.56 85 GLU A CA 1
ATOM 707 C C . GLU A 1 85 ? -18.658 -4.840 14.096 1.00 85.56 85 GLU A C 1
ATOM 709 O O . GLU A 1 85 ? -18.547 -5.748 14.916 1.00 85.56 85 GLU A O 1
ATOM 714 N N . GLN A 1 86 ? -18.735 -3.562 14.490 1.00 86.69 86 GLN A N 1
ATOM 715 C CA . GLN A 1 86 ? -18.667 -3.112 15.889 1.00 86.69 86 GLN A CA 1
ATOM 716 C C . GLN A 1 86 ? -17.413 -3.603 16.646 1.00 86.69 86 GLN A C 1
ATOM 718 O O . GLN A 1 86 ? -17.372 -3.617 17.879 1.00 86.69 86 GLN A O 1
ATOM 723 N N . THR A 1 87 ? -16.342 -3.940 15.921 1.00 84.88 87 THR A N 1
ATOM 724 C CA . THR A 1 87 ? -15.097 -4.472 16.493 1.00 84.88 87 THR A CA 1
ATOM 725 C C . THR A 1 87 ? -14.412 -3.430 17.383 1.00 84.88 87 THR A C 1
ATOM 727 O O . THR A 1 87 ? -13.903 -3.767 18.452 1.00 84.88 87 THR A O 1
ATOM 730 N N . ILE A 1 88 ? -14.471 -2.145 17.012 1.00 85.56 88 ILE A N 1
ATOM 731 C CA . ILE A 1 88 ? -13.947 -1.049 17.846 1.00 85.56 88 ILE A CA 1
ATOM 732 C C . ILE A 1 88 ? -14.717 -0.947 19.167 1.00 85.56 88 ILE A C 1
ATOM 734 O O . ILE A 1 88 ? -14.099 -0.772 20.217 1.00 85.56 88 ILE A O 1
ATOM 738 N N . ARG A 1 89 ? -16.049 -1.109 19.147 1.00 86.69 89 ARG A N 1
ATOM 739 C CA . ARG A 1 89 ? -16.867 -1.100 20.371 1.00 86.69 89 ARG A CA 1
ATOM 740 C C . ARG A 1 89 ? -16.456 -2.241 21.298 1.00 86.69 89 ARG A C 1
ATOM 742 O O . ARG A 1 89 ? -16.232 -2.005 22.480 1.00 86.69 89 ARG A O 1
ATOM 749 N N . ASN A 1 90 ? -16.281 -3.442 20.753 1.00 89.38 90 ASN A N 1
ATOM 750 C CA . ASN A 1 90 ? -15.868 -4.613 21.525 1.00 89.38 90 ASN A CA 1
ATOM 751 C C . ASN A 1 90 ? -14.475 -4.423 22.149 1.00 89.38 90 ASN A C 1
ATOM 753 O O . ASN A 1 90 ? -14.282 -4.723 23.323 1.00 89.38 90 ASN A O 1
ATOM 757 N N . LYS A 1 91 ? -13.520 -3.838 21.412 1.00 89.31 91 LYS A N 1
ATOM 758 C CA . LYS A 1 91 ? -12.185 -3.499 21.939 1.00 89.31 91 LYS A CA 1
ATOM 759 C C . LYS A 1 91 ? -12.256 -2.484 23.091 1.00 89.31 91 LYS A C 1
ATOM 761 O O . LYS A 1 91 ? -11.515 -2.617 24.060 1.00 89.31 91 LYS A O 1
ATOM 766 N N . VAL A 1 92 ? -13.156 -1.502 23.021 1.00 90.94 92 VAL A N 1
ATOM 767 C CA . VAL A 1 92 ? -13.366 -0.539 24.117 1.00 90.94 92 VAL A CA 1
ATOM 768 C C . VAL A 1 92 ? -13.980 -1.213 25.349 1.00 90.94 92 VAL A C 1
ATOM 770 O O . VAL A 1 92 ? -13.513 -0.961 26.455 1.00 90.94 92 VAL A O 1
ATOM 773 N N . ILE A 1 93 ? -14.965 -2.102 25.171 1.00 91.19 93 ILE A N 1
ATOM 774 C CA . ILE A 1 93 ? -15.577 -2.873 26.274 1.00 91.19 93 ILE A CA 1
ATOM 775 C C . ILE A 1 93 ? -14.533 -3.747 26.986 1.00 91.19 93 ILE A C 1
ATOM 777 O O . ILE A 1 93 ? -14.544 -3.845 28.208 1.00 91.19 93 ILE A O 1
ATOM 781 N N . LEU A 1 94 ? -13.576 -4.310 26.243 1.00 89.38 94 LEU A N 1
ATOM 782 C CA . LEU A 1 94 ? -12.439 -5.065 26.788 1.00 89.38 94 LEU A CA 1
ATOM 783 C C . LEU A 1 94 ? -11.397 -4.193 27.525 1.00 89.38 94 LEU A C 1
ATOM 785 O O . LEU A 1 94 ? -10.367 -4.707 27.959 1.00 89.38 94 LEU A O 1
ATOM 789 N N . GLY A 1 95 ? -11.630 -2.883 27.660 1.00 89.94 95 GLY A N 1
ATOM 790 C CA . GLY A 1 95 ? -10.790 -1.964 28.432 1.00 89.94 95 GLY A CA 1
ATOM 791 C C . GLY A 1 95 ? -9.691 -1.255 27.633 1.00 89.94 95 GLY A C 1
ATOM 792 O O . GLY A 1 95 ? -8.860 -0.559 28.220 1.00 89.94 95 GLY A O 1
ATOM 793 N N . TYR A 1 96 ? -9.654 -1.381 26.301 1.00 91.50 96 TYR A N 1
ATOM 794 C CA . TYR A 1 96 ? -8.674 -0.653 25.489 1.00 91.50 96 TYR A CA 1
ATOM 795 C C . TYR A 1 96 ? -9.092 0.804 25.247 1.00 91.50 96 TYR A C 1
ATOM 797 O O . TYR A 1 96 ? -10.211 1.099 24.828 1.00 91.50 96 TYR A O 1
ATOM 805 N N . LYS A 1 97 ? -8.149 1.738 25.434 1.00 92.06 97 LYS A N 1
ATOM 806 C CA . LYS A 1 97 ? -8.346 3.157 25.098 1.00 92.06 97 LYS A CA 1
ATOM 807 C C . LYS A 1 97 ? -8.515 3.335 23.584 1.00 92.06 97 LYS A C 1
ATOM 809 O O . LYS A 1 97 ? -7.784 2.730 22.799 1.00 92.06 97 LYS A O 1
ATOM 814 N N . LYS A 1 98 ? -9.411 4.242 23.173 1.00 87.88 98 LYS A N 1
ATOM 815 C CA . LYS A 1 98 ? -9.672 4.562 21.753 1.00 87.88 98 LYS A CA 1
ATOM 816 C C . LYS A 1 98 ? -8.410 4.988 20.994 1.00 87.88 98 LYS A C 1
ATOM 818 O O . LYS A 1 98 ? -8.208 4.545 19.869 1.00 87.88 98 LYS A O 1
ATOM 823 N N . SER A 1 99 ? -7.534 5.773 21.624 1.00 89.44 99 SER A N 1
ATOM 824 C CA . SER A 1 99 ? -6.248 6.175 21.037 1.00 89.44 99 SER A CA 1
ATOM 825 C C . SER A 1 99 ? -5.336 4.976 20.772 1.00 89.44 99 SER A C 1
ATOM 827 O O . SER A 1 99 ? -4.755 4.862 19.701 1.00 89.44 99 SER A O 1
ATOM 829 N N . THR A 1 100 ? -5.257 4.027 21.707 1.00 91.25 100 THR A N 1
ATOM 830 C CA . THR A 1 100 ? -4.463 2.804 21.532 1.00 91.25 100 THR A CA 1
ATOM 831 C C . THR A 1 100 ? -4.995 1.930 20.398 1.00 91.25 100 THR A C 1
ATOM 833 O O . THR A 1 100 ? -4.198 1.311 19.699 1.00 91.25 100 THR A O 1
ATOM 836 N N . ILE A 1 101 ? -6.316 1.883 20.201 1.00 91.31 101 ILE A N 1
ATOM 837 C CA . ILE A 1 101 ? -6.935 1.170 19.074 1.00 91.31 101 ILE A CA 1
ATOM 838 C C . ILE A 1 101 ? -6.556 1.850 17.752 1.00 91.31 101 ILE A C 1
ATOM 840 O O . ILE A 1 101 ? -6.108 1.170 16.835 1.00 91.31 101 ILE A O 1
ATOM 844 N N . PHE A 1 102 ? -6.662 3.181 17.681 1.00 91.62 102 PHE A N 1
ATOM 845 C CA . PHE A 1 102 ? -6.286 3.952 16.495 1.00 91.62 102 PHE A CA 1
ATOM 846 C C . PHE A 1 102 ? -4.810 3.755 16.115 1.00 91.62 102 PHE A C 1
ATOM 848 O O . PHE A 1 102 ? -4.513 3.364 14.990 1.00 91.62 102 PHE A O 1
ATOM 855 N N . TYR A 1 103 ? -3.878 3.936 17.056 1.00 92.44 103 TYR A N 1
ATOM 856 C CA . TYR A 1 103 ? -2.450 3.759 16.766 1.00 92.44 103 TYR A CA 1
ATOM 857 C C . TYR A 1 103 ? -2.093 2.315 16.401 1.00 92.44 103 TYR A C 1
ATOM 859 O O . TYR A 1 103 ? -1.268 2.097 15.518 1.00 92.44 103 TYR A O 1
ATOM 867 N N . ALA A 1 104 ? -2.728 1.320 17.033 1.00 92.50 104 ALA A N 1
ATOM 868 C CA . ALA A 1 104 ? -2.530 -0.077 16.654 1.00 92.50 104 ALA A CA 1
ATOM 869 C C . ALA A 1 104 ? -2.959 -0.335 15.199 1.00 92.50 104 ALA A C 1
ATOM 871 O O . ALA A 1 104 ? -2.248 -1.034 14.481 1.00 92.50 104 ALA A O 1
ATOM 872 N N . LYS A 1 105 ? -4.068 0.273 14.761 1.00 91.38 105 LYS A N 1
ATOM 873 C CA . LYS A 1 105 ? -4.577 0.166 13.386 1.00 91.38 105 LYS A CA 1
ATOM 874 C C . LYS A 1 105 ? -3.691 0.862 12.368 1.00 91.38 105 LYS A C 1
ATOM 876 O O . LYS A 1 105 ? -3.434 0.307 11.306 1.00 91.38 105 LYS A O 1
ATOM 881 N N . VAL A 1 106 ? -3.183 2.041 12.715 1.00 93.62 106 VAL A N 1
ATOM 882 C CA . VAL A 1 106 ? -2.193 2.742 11.895 1.00 93.62 106 VAL A CA 1
ATOM 883 C C . VAL A 1 106 ? -0.956 1.867 11.692 1.00 93.62 106 VAL A C 1
ATOM 885 O O . VAL A 1 106 ? -0.555 1.649 10.556 1.00 93.62 106 VAL A O 1
ATOM 888 N N . ILE A 1 107 ? -0.396 1.296 12.764 1.00 94.31 107 ILE A N 1
ATOM 889 C CA . ILE A 1 107 ? 0.797 0.440 12.670 1.00 94.31 107 ILE A CA 1
ATOM 890 C C . ILE A 1 107 ? 0.521 -0.816 11.832 1.00 94.31 107 ILE A C 1
ATOM 892 O O . ILE A 1 107 ? 1.325 -1.163 10.972 1.00 94.31 107 ILE A O 1
ATOM 896 N N . GLU A 1 108 ? -0.608 -1.488 12.056 1.00 93.19 108 GLU A N 1
ATOM 897 C CA . GLU A 1 108 ? -1.021 -2.651 11.263 1.00 93.19 108 GLU A CA 1
ATOM 898 C C . GLU A 1 108 ? -1.099 -2.314 9.769 1.00 93.19 108 GLU A C 1
ATOM 900 O O . GLU A 1 108 ? -0.501 -3.004 8.947 1.00 93.19 108 GLU A O 1
ATOM 905 N N . ALA A 1 109 ? -1.797 -1.234 9.420 1.00 93.69 109 ALA A N 1
ATOM 906 C CA . ALA A 1 109 ? -1.966 -0.814 8.038 1.00 93.69 109 ALA A CA 1
ATOM 907 C C . ALA A 1 109 ? -0.644 -0.420 7.379 1.00 93.69 109 ALA A C 1
ATOM 909 O O . ALA A 1 109 ? -0.421 -0.767 6.220 1.00 93.69 109 ALA A O 1
ATOM 910 N N . SER A 1 110 ? 0.249 0.242 8.116 1.00 95.38 110 SER A N 1
ATOM 911 C CA . SER A 1 110 ? 1.592 0.559 7.635 1.00 95.38 110 SER A CA 1
ATOM 912 C C . SER A 1 110 ? 2.413 -0.703 7.374 1.00 95.38 110 SER A C 1
ATOM 914 O O . SER A 1 110 ? 3.068 -0.778 6.342 1.00 95.38 110 SER A O 1
ATOM 916 N N . ILE A 1 111 ? 2.345 -1.718 8.246 1.00 95.12 111 ILE A N 1
ATOM 917 C CA . ILE A 1 111 ? 3.039 -3.004 8.042 1.00 95.12 111 ILE A CA 1
ATOM 918 C C . ILE A 1 111 ? 2.502 -3.719 6.800 1.00 95.12 111 ILE A C 1
ATOM 920 O O . ILE A 1 111 ? 3.282 -4.165 5.960 1.00 95.12 111 ILE A O 1
ATOM 924 N N . VAL A 1 112 ? 1.177 -3.816 6.664 1.00 94.25 112 VAL A N 1
ATOM 925 C CA . VAL A 1 112 ? 0.537 -4.454 5.505 1.00 94.25 112 VAL A CA 1
ATOM 926 C C . VAL A 1 112 ? 0.921 -3.737 4.213 1.00 94.25 112 VAL A C 1
ATOM 928 O O . VAL A 1 112 ? 1.289 -4.389 3.239 1.00 94.25 112 VAL A O 1
ATOM 931 N N . THR A 1 113 ? 0.884 -2.406 4.218 1.00 95.44 113 THR A N 1
ATOM 932 C CA . THR A 1 113 ? 1.269 -1.568 3.076 1.00 95.44 113 THR A CA 1
ATOM 933 C C . THR A 1 113 ? 2.732 -1.750 2.718 1.00 95.44 113 THR A C 1
ATOM 935 O O . THR A 1 113 ? 3.031 -1.997 1.555 1.00 95.44 113 THR A O 1
ATOM 938 N N . PHE A 1 114 ? 3.621 -1.696 3.714 1.00 96.56 114 PHE A N 1
ATOM 939 C CA . PHE A 1 114 ? 5.050 -1.922 3.538 1.00 96.56 114 PHE A CA 1
ATOM 940 C C . PHE A 1 114 ? 5.309 -3.255 2.840 1.00 96.56 114 PHE A C 1
ATOM 942 O O . PHE A 1 114 ? 5.877 -3.285 1.759 1.00 96.56 114 PHE A O 1
ATOM 949 N N . ILE A 1 115 ? 4.812 -4.357 3.404 1.00 95.19 115 ILE A N 1
ATOM 950 C CA . ILE A 1 115 ? 5.044 -5.691 2.842 1.00 95.19 115 ILE A CA 1
ATOM 951 C C . ILE A 1 115 ? 4.462 -5.793 1.428 1.00 95.19 115 ILE A C 1
ATOM 953 O O . ILE A 1 115 ? 5.135 -6.247 0.508 1.00 95.19 115 ILE A O 1
ATOM 957 N N . THR A 1 116 ? 3.215 -5.364 1.245 1.00 94.88 116 THR A N 1
ATOM 958 C CA . THR A 1 116 ? 2.483 -5.580 -0.007 1.00 94.88 116 THR A CA 1
ATOM 959 C C . THR A 1 116 ? 3.058 -4.759 -1.160 1.00 94.88 116 THR A C 1
ATOM 961 O O . THR A 1 116 ? 3.274 -5.294 -2.246 1.00 94.88 116 THR A O 1
ATOM 964 N N . MET A 1 117 ? 3.332 -3.472 -0.933 1.00 95.38 117 MET A N 1
ATOM 965 C CA . MET A 1 117 ? 3.861 -2.584 -1.971 1.00 95.38 117 MET A CA 1
ATOM 966 C C . MET A 1 117 ? 5.305 -2.922 -2.320 1.00 95.38 117 MET A C 1
ATOM 968 O O . MET A 1 117 ? 5.652 -2.925 -3.497 1.00 95.38 117 MET A O 1
ATOM 972 N N . SER A 1 118 ? 6.125 -3.291 -1.332 1.00 95.31 118 SER A N 1
ATOM 973 C CA . SER A 1 118 ? 7.494 -3.735 -1.595 1.00 95.31 118 SER A CA 1
ATOM 974 C C . SER A 1 118 ? 7.528 -5.040 -2.383 1.00 95.31 118 SER A C 1
ATOM 976 O O . SER A 1 118 ? 8.302 -5.150 -3.327 1.00 95.31 118 SER A O 1
ATOM 978 N N . LEU A 1 119 ? 6.659 -6.007 -2.062 1.00 95.38 119 LEU A N 1
ATOM 979 C CA . LEU A 1 119 ? 6.540 -7.233 -2.855 1.00 95.38 119 LEU A CA 1
ATOM 980 C C . LEU A 1 119 ? 6.093 -6.935 -4.288 1.00 95.38 119 LEU A C 1
ATOM 982 O O . LEU A 1 119 ? 6.712 -7.438 -5.219 1.00 95.38 119 LEU A O 1
ATOM 986 N N . ASN A 1 120 ? 5.075 -6.090 -4.476 1.00 94.69 120 ASN A N 1
ATOM 987 C CA . ASN A 1 120 ? 4.623 -5.694 -5.810 1.00 94.69 120 ASN A CA 1
ATOM 988 C C . ASN A 1 120 ? 5.751 -5.026 -6.618 1.00 94.69 120 ASN A C 1
ATOM 990 O O . ASN A 1 120 ? 5.981 -5.387 -7.769 1.00 94.69 120 ASN A O 1
ATOM 994 N N . ALA A 1 121 ? 6.492 -4.094 -6.016 1.00 93.88 121 ALA A N 1
ATOM 995 C CA . ALA A 1 121 ? 7.590 -3.402 -6.684 1.00 93.88 121 ALA A CA 1
ATOM 996 C C . ALA A 1 121 ? 8.738 -4.351 -7.056 1.00 93.88 121 ALA A C 1
ATOM 998 O O . ALA A 1 121 ? 9.196 -4.343 -8.197 1.00 93.88 121 ALA A O 1
ATOM 999 N N . ILE A 1 122 ? 9.157 -5.221 -6.130 1.00 93.81 122 ILE A N 1
ATOM 1000 C CA . ILE A 1 122 ? 10.210 -6.216 -6.379 1.00 93.81 122 ILE A CA 1
ATOM 1001 C C . ILE A 1 122 ? 9.788 -7.184 -7.489 1.00 93.81 122 ILE A C 1
ATOM 1003 O O . ILE A 1 122 ? 10.586 -7.475 -8.377 1.00 93.81 122 ILE A O 1
ATOM 1007 N N . LEU A 1 123 ? 8.543 -7.671 -7.475 1.00 94.19 123 LEU A N 1
ATOM 1008 C CA . LEU A 1 123 ? 8.050 -8.579 -8.510 1.00 94.19 123 LEU A CA 1
ATOM 1009 C C . LEU A 1 123 ? 7.996 -7.906 -9.884 1.00 94.19 123 LEU A C 1
ATOM 1011 O O . LEU A 1 123 ? 8.416 -8.524 -10.856 1.00 94.19 123 LEU A O 1
ATOM 1015 N N . ASN A 1 124 ? 7.548 -6.651 -9.971 1.00 91.69 124 ASN A N 1
ATOM 1016 C CA . ASN A 1 124 ? 7.556 -5.899 -11.231 1.00 91.69 124 ASN A CA 1
ATOM 1017 C C . ASN A 1 124 ? 8.973 -5.660 -11.758 1.00 91.69 124 ASN A C 1
ATOM 1019 O O . ASN A 1 124 ? 9.226 -5.848 -12.950 1.00 91.69 124 ASN A O 1
ATOM 1023 N N . TYR A 1 125 ? 9.903 -5.299 -10.873 1.00 91.94 125 TYR A N 1
ATOM 1024 C CA . TYR A 1 125 ? 11.311 -5.112 -11.215 1.00 91.94 125 TYR A CA 1
ATOM 1025 C C . TYR A 1 125 ? 11.936 -6.396 -11.762 1.00 91.94 125 TYR A C 1
ATOM 1027 O O . TYR A 1 125 ? 12.506 -6.400 -12.852 1.00 91.94 125 TYR A O 1
ATOM 1035 N N . LEU A 1 126 ? 11.771 -7.510 -11.041 1.00 91.88 126 LEU A N 1
ATOM 1036 C CA . LEU A 1 126 ? 12.306 -8.808 -11.444 1.00 91.88 126 LEU A CA 1
ATOM 1037 C C . LEU A 1 126 ? 11.664 -9.320 -12.733 1.00 91.88 126 LEU A C 1
ATOM 1039 O O . LEU A 1 126 ? 12.376 -9.764 -13.629 1.00 91.88 126 LEU A O 1
ATOM 1043 N N . ALA A 1 127 ? 10.338 -9.252 -12.849 1.00 90.50 127 ALA A N 1
ATOM 1044 C CA . ALA A 1 127 ? 9.631 -9.768 -14.015 1.00 90.50 127 ALA A CA 1
ATOM 1045 C C . ALA A 1 127 ? 9.992 -8.992 -15.291 1.00 90.50 127 ALA A C 1
ATOM 1047 O O . ALA A 1 127 ? 10.225 -9.604 -16.331 1.00 90.50 127 ALA A O 1
ATOM 1048 N N . THR A 1 128 ? 10.119 -7.664 -15.202 1.00 88.06 128 THR A N 1
ATOM 1049 C CA . THR A 1 128 ? 10.557 -6.828 -16.331 1.00 88.06 128 THR A CA 1
ATOM 1050 C C . THR A 1 128 ? 12.034 -7.065 -16.650 1.00 88.06 128 THR A C 1
ATOM 1052 O O . THR A 1 128 ? 12.394 -7.277 -17.809 1.00 88.06 128 THR A O 1
ATOM 1055 N N . GLY A 1 129 ? 12.895 -7.096 -15.629 1.00 87.12 129 GLY A N 1
ATOM 1056 C CA . GLY A 1 129 ? 14.336 -7.275 -15.800 1.00 87.12 129 GLY A CA 1
ATOM 1057 C C . GLY A 1 129 ? 14.734 -8.637 -16.368 1.00 87.12 129 GLY A C 1
ATOM 1058 O O . GLY A 1 129 ? 15.693 -8.715 -17.128 1.00 87.12 129 GLY A O 1
ATOM 1059 N N . ILE A 1 130 ? 13.974 -9.704 -16.095 1.00 88.25 130 ILE A N 1
ATOM 1060 C CA . ILE A 1 130 ? 14.189 -11.019 -16.726 1.00 88.25 130 ILE A CA 1
ATOM 1061 C C . ILE A 1 130 ? 13.898 -10.977 -18.236 1.00 88.25 130 ILE A C 1
ATOM 1063 O O . ILE A 1 130 ? 14.532 -11.705 -18.997 1.00 88.25 130 ILE A O 1
ATOM 1067 N N . ILE A 1 131 ? 12.953 -10.144 -18.681 1.00 85.12 131 ILE A N 1
ATOM 1068 C CA . ILE A 1 131 ? 12.527 -10.087 -20.087 1.00 85.12 131 ILE A CA 1
ATOM 1069 C C . ILE A 1 131 ? 13.424 -9.163 -20.913 1.00 85.12 131 ILE A C 1
ATOM 1071 O O . ILE A 1 131 ? 13.800 -9.528 -22.026 1.00 85.12 131 ILE A O 1
ATOM 1075 N N . VAL A 1 132 ? 13.733 -7.974 -20.387 1.00 82.56 132 VAL A N 1
ATOM 1076 C CA . VAL A 1 132 ? 14.431 -6.901 -21.124 1.00 82.56 132 VAL A CA 1
ATOM 1077 C C . VAL A 1 132 ? 15.917 -6.798 -20.741 1.00 82.56 132 VAL A C 1
ATOM 1079 O O . VAL A 1 132 ? 16.737 -6.304 -21.512 1.00 82.56 132 VAL A O 1
ATOM 1082 N N . GLY A 1 133 ? 16.297 -7.328 -19.577 1.00 81.81 133 GLY A N 1
ATOM 1083 C CA . GLY A 1 133 ? 17.629 -7.182 -18.993 1.00 81.81 133 GLY A CA 1
ATOM 1084 C C . GLY A 1 133 ? 17.726 -5.988 -18.038 1.00 81.81 133 GLY A C 1
ATOM 1085 O O . GLY A 1 133 ? 17.017 -4.996 -18.170 1.00 81.81 133 GLY A O 1
ATOM 1086 N N . PHE A 1 134 ? 18.638 -6.078 -17.067 1.00 84.38 134 PHE A N 1
ATOM 1087 C CA . PHE A 1 134 ? 18.922 -5.024 -16.079 1.00 84.38 134 PHE A CA 1
ATOM 1088 C C . PHE A 1 134 ? 19.971 -4.023 -16.592 1.00 84.38 134 PHE A C 1
ATOM 1090 O O . PHE A 1 134 ? 20.953 -3.730 -15.910 1.00 84.38 134 PHE A O 1
ATOM 1097 N N . LYS A 1 135 ? 19.826 -3.557 -17.838 1.00 71.12 135 LYS A N 1
ATOM 1098 C CA . LYS A 1 135 ? 20.750 -2.564 -18.402 1.00 71.12 135 LYS A CA 1
ATOM 1099 C C . LYS A 1 135 ? 20.537 -1.225 -17.682 1.00 71.12 135 LYS A C 1
ATOM 1101 O O . LYS A 1 135 ? 19.400 -0.843 -17.431 1.00 71.12 135 LYS A O 1
ATOM 1106 N N . ASP A 1 136 ? 21.634 -0.566 -17.314 1.00 71.81 136 ASP A N 1
ATOM 1107 C CA . ASP A 1 136 ? 21.667 0.759 -16.671 1.00 71.81 136 ASP A CA 1
ATOM 1108 C C . ASP A 1 136 ? 21.023 0.881 -15.273 1.00 71.81 136 ASP A C 1
ATOM 1110 O O . ASP A 1 136 ? 20.883 1.992 -14.765 1.00 71.81 136 ASP A O 1
ATOM 1114 N N . SER A 1 137 ? 20.694 -0.230 -14.594 1.00 77.94 137 SER A N 1
ATOM 1115 C CA . SER A 1 137 ? 20.094 -0.158 -13.252 1.00 77.94 137 SER A CA 1
ATOM 1116 C C . SER A 1 137 ? 21.108 0.307 -12.199 1.00 77.94 137 SER A C 1
ATOM 1118 O O . SER A 1 137 ? 22.088 -0.396 -11.912 1.00 77.94 137 SER A O 1
ATOM 1120 N N . ASN A 1 138 ? 20.854 1.448 -11.558 1.00 84.75 138 ASN A N 1
ATOM 1121 C CA . ASN A 1 138 ? 21.655 1.927 -10.433 1.00 84.75 138 ASN A CA 1
ATOM 1122 C C . ASN A 1 138 ? 20.995 1.550 -9.101 1.00 84.75 138 ASN A C 1
ATOM 1124 O O . ASN A 1 138 ? 20.098 2.230 -8.603 1.00 84.75 138 ASN A O 1
ATOM 1128 N N . MET A 1 139 ? 21.490 0.482 -8.473 1.00 85.12 139 MET A N 1
ATOM 1129 C CA . MET A 1 139 ? 20.903 -0.044 -7.235 1.00 85.12 139 MET A CA 1
ATOM 1130 C C . MET A 1 139 ? 20.897 0.970 -6.076 1.00 85.12 139 MET A C 1
ATOM 1132 O O . MET A 1 139 ? 20.007 0.931 -5.225 1.00 85.12 139 MET A O 1
ATOM 1136 N N . ALA A 1 140 ? 21.877 1.879 -6.022 1.00 88.38 140 ALA A N 1
ATOM 1137 C CA . ALA A 1 140 ? 21.942 2.889 -4.968 1.00 88.38 140 ALA A CA 1
ATOM 1138 C C . ALA A 1 140 ? 20.815 3.922 -5.109 1.00 88.38 140 ALA A C 1
ATOM 1140 O O . ALA A 1 140 ? 20.151 4.255 -4.127 1.00 88.38 140 ALA A O 1
ATOM 1141 N N . GLU A 1 141 ? 20.575 4.386 -6.333 1.00 87.75 141 GLU A N 1
ATOM 1142 C CA . GLU A 1 141 ? 19.493 5.313 -6.669 1.00 87.75 141 GLU A CA 1
ATOM 1143 C C . GLU A 1 141 ? 18.121 4.653 -6.477 1.00 87.75 141 GLU A C 1
ATOM 1145 O O . GLU A 1 141 ? 17.245 5.215 -5.815 1.00 87.75 141 GLU A O 1
ATOM 1150 N N . LEU A 1 142 ? 17.979 3.398 -6.913 1.00 90.00 142 LEU A N 1
ATOM 1151 C CA . LEU A 1 142 ? 16.765 2.605 -6.721 1.00 90.00 142 LEU A CA 1
ATOM 1152 C C . LEU A 1 142 ? 16.393 2.469 -5.239 1.00 90.00 142 LEU A C 1
ATOM 1154 O O . LEU A 1 142 ? 15.228 2.631 -4.867 1.00 90.00 142 LEU A O 1
ATOM 1158 N N . LEU A 1 143 ? 17.377 2.232 -4.366 1.00 91.06 143 LEU A N 1
ATOM 1159 C CA . LEU A 1 143 ? 17.151 2.117 -2.925 1.00 91.06 143 LEU A CA 1
ATOM 1160 C C . LEU A 1 143 ? 16.787 3.461 -2.276 1.00 91.06 143 LEU A C 1
ATOM 1162 O O . LEU A 1 143 ? 15.942 3.494 -1.378 1.00 91.06 143 LEU A O 1
ATOM 1166 N N . GLN A 1 144 ? 17.369 4.573 -2.734 1.00 91.06 144 GLN A N 1
ATOM 1167 C CA . GLN A 1 144 ? 16.991 5.911 -2.266 1.00 91.06 144 GLN A CA 1
ATOM 1168 C C . GLN A 1 144 ? 15.539 6.235 -2.636 1.00 91.06 144 GLN A C 1
ATOM 1170 O O . GLN A 1 144 ? 14.746 6.609 -1.766 1.00 91.06 144 GLN A O 1
ATOM 1175 N N . HIS A 1 145 ? 15.161 6.014 -3.898 1.00 90.81 145 HIS A N 1
ATOM 1176 C CA . HIS A 1 145 ? 13.789 6.203 -4.364 1.00 90.81 145 HIS A CA 1
ATOM 1177 C C . HIS A 1 145 ? 12.802 5.280 -3.651 1.00 90.81 145 HIS A C 1
ATOM 1179 O O . HIS A 1 145 ? 11.731 5.735 -3.250 1.00 90.81 145 HIS A O 1
ATOM 1185 N N . TYR A 1 146 ? 13.174 4.021 -3.411 1.00 93.62 146 TYR A N 1
ATOM 1186 C CA . TYR A 1 146 ? 12.361 3.072 -2.654 1.00 93.62 146 TYR A CA 1
ATOM 1187 C C . TYR A 1 146 ? 11.973 3.611 -1.273 1.00 93.62 146 TYR A C 1
ATOM 1189 O O . TYR A 1 146 ? 10.794 3.592 -0.913 1.00 93.62 146 TYR A O 1
ATOM 1197 N N . VAL A 1 147 ? 12.945 4.120 -0.506 1.00 94.31 147 VAL A N 1
ATOM 1198 C CA . VAL A 1 147 ? 12.694 4.648 0.845 1.00 94.31 147 VAL A CA 1
ATOM 1199 C C . VAL A 1 147 ? 11.731 5.834 0.795 1.00 94.31 147 VAL A C 1
ATOM 1201 O O . VAL A 1 147 ? 10.789 5.896 1.585 1.00 94.31 147 VAL A O 1
ATOM 1204 N N . VAL A 1 148 ? 11.919 6.757 -0.148 1.00 94.69 148 VAL A N 1
ATOM 1205 C CA . VAL A 1 148 ? 11.038 7.926 -0.288 1.00 94.69 148 VAL A CA 1
ATOM 1206 C C . VAL A 1 148 ? 9.624 7.502 -0.692 1.00 94.69 148 VAL A C 1
ATOM 1208 O O . VAL A 1 148 ? 8.648 7.927 -0.071 1.00 94.69 148 VAL A O 1
ATOM 1211 N N . MET A 1 149 ? 9.498 6.625 -1.689 1.00 94.19 149 MET A N 1
ATOM 1212 C CA . MET A 1 149 ? 8.204 6.185 -2.211 1.00 94.19 149 MET A CA 1
ATOM 1213 C C . MET A 1 149 ? 7.413 5.378 -1.184 1.00 94.19 149 MET A C 1
ATOM 1215 O O . MET A 1 149 ? 6.219 5.623 -1.009 1.00 94.19 149 MET A O 1
ATOM 1219 N N . ILE A 1 150 ? 8.052 4.465 -0.444 1.00 95.94 150 ILE A N 1
ATOM 1220 C CA . ILE A 1 150 ? 7.331 3.676 0.558 1.00 95.94 150 ILE A CA 1
ATOM 1221 C C . ILE A 1 150 ? 6.836 4.547 1.717 1.00 95.94 150 ILE A C 1
ATOM 1223 O O . ILE A 1 150 ? 5.711 4.365 2.187 1.00 95.94 150 ILE A O 1
ATOM 1227 N N . LEU A 1 151 ? 7.623 5.541 2.142 1.00 95.94 151 LEU A N 1
ATOM 1228 C CA . LEU A 1 151 ? 7.204 6.504 3.160 1.00 95.94 151 LEU A CA 1
ATOM 1229 C C . LEU A 1 151 ? 6.047 7.383 2.669 1.00 95.94 151 LEU A C 1
ATOM 1231 O O . LEU A 1 151 ? 5.105 7.632 3.428 1.00 95.94 151 LEU A O 1
ATOM 1235 N N . ALA A 1 152 ? 6.072 7.805 1.403 1.00 93.94 152 ALA A N 1
ATOM 1236 C CA . ALA A 1 152 ? 4.974 8.550 0.792 1.00 93.94 152 ALA A CA 1
ATOM 1237 C C . ALA A 1 152 ? 3.678 7.722 0.774 1.00 93.94 152 ALA A C 1
ATOM 1239 O O . ALA A 1 152 ? 2.636 8.187 1.242 1.00 93.94 152 ALA A O 1
ATOM 1240 N N . VAL A 1 153 ? 3.747 6.464 0.331 1.00 95.00 153 VAL A N 1
ATOM 1241 C CA . VAL A 1 153 ? 2.586 5.564 0.296 1.00 95.00 153 VAL A CA 1
ATOM 1242 C C . VAL A 1 153 ? 2.040 5.296 1.701 1.00 95.00 153 VAL A C 1
ATOM 1244 O O . VAL A 1 153 ? 0.831 5.389 1.920 1.00 95.00 153 VAL A O 1
ATOM 1247 N N . ILE A 1 154 ? 2.909 5.035 2.683 1.00 96.12 154 ILE A N 1
ATOM 1248 C CA . ILE A 1 154 ? 2.499 4.865 4.085 1.00 96.12 154 ILE A CA 1
ATOM 1249 C C . ILE A 1 154 ? 1.792 6.124 4.601 1.00 96.12 154 ILE A C 1
ATOM 1251 O O . ILE A 1 154 ? 0.759 6.014 5.258 1.00 96.12 154 ILE A O 1
ATOM 1255 N N . THR A 1 155 ? 2.295 7.314 4.271 1.00 95.25 155 THR A N 1
ATOM 1256 C CA . THR A 1 155 ? 1.675 8.587 4.674 1.00 95.25 155 THR A CA 1
ATOM 1257 C C . THR A 1 155 ? 0.252 8.715 4.130 1.00 95.25 155 THR A C 1
ATOM 1259 O O . THR A 1 155 ? -0.665 9.067 4.875 1.00 95.25 155 THR A O 1
ATOM 1262 N N . ILE A 1 156 ? 0.030 8.354 2.864 1.00 94.19 156 ILE A N 1
ATOM 1263 C CA . ILE A 1 156 ? -1.310 8.379 2.262 1.00 94.19 156 ILE A CA 1
ATOM 1264 C C . ILE A 1 156 ? -2.231 7.339 2.915 1.00 94.19 156 ILE A C 1
ATOM 1266 O O . ILE A 1 156 ? -3.397 7.627 3.189 1.00 94.19 156 ILE A O 1
ATOM 1270 N N . ILE A 1 157 ? -1.723 6.148 3.241 1.00 94.69 157 ILE A N 1
ATOM 1271 C CA . ILE A 1 157 ? -2.509 5.140 3.966 1.00 94.69 157 ILE A CA 1
ATOM 1272 C C . ILE A 1 157 ? -2.879 5.628 5.371 1.00 94.69 157 ILE A C 1
ATOM 1274 O O . ILE A 1 157 ? -4.009 5.419 5.807 1.00 94.69 157 ILE A O 1
ATOM 1278 N N . ILE A 1 158 ? -1.989 6.333 6.071 1.00 95.38 158 ILE A N 1
ATOM 1279 C CA . ILE A 1 158 ? -2.309 6.966 7.359 1.00 95.38 158 ILE A CA 1
ATOM 1280 C C . ILE A 1 158 ? -3.406 8.024 7.186 1.00 95.38 158 ILE A C 1
ATOM 1282 O O . ILE A 1 158 ? -4.345 8.068 7.981 1.00 95.38 158 ILE A O 1
ATOM 1286 N N . PHE A 1 159 ? -3.343 8.839 6.133 1.00 95.00 159 PHE A N 1
ATOM 1287 C CA . PHE A 1 159 ? -4.417 9.778 5.805 1.00 95.00 159 PHE A CA 1
ATOM 1288 C C . PHE A 1 159 ? -5.757 9.053 5.586 1.00 95.00 159 PHE A C 1
ATOM 1290 O O . PHE A 1 159 ? -6.768 9.430 6.180 1.00 95.00 159 PHE A O 1
ATOM 1297 N N . ILE A 1 160 ? -5.763 7.955 4.827 1.00 94.56 160 ILE A N 1
ATOM 1298 C CA . ILE A 1 160 ? -6.943 7.099 4.636 1.00 94.56 160 ILE A CA 1
ATOM 1299 C C . ILE A 1 160 ? -7.487 6.573 5.971 1.00 94.56 160 ILE A C 1
ATOM 1301 O O . ILE A 1 160 ? -8.701 6.587 6.182 1.00 94.56 160 ILE A O 1
ATOM 1305 N N . GLN A 1 161 ? -6.617 6.149 6.895 1.00 93.56 161 GLN A N 1
ATOM 1306 C CA . GLN A 1 161 ? -7.030 5.724 8.237 1.00 93.56 161 GLN A CA 1
ATOM 1307 C C . GLN A 1 161 ? -7.766 6.843 8.972 1.00 93.56 161 GLN A C 1
ATOM 1309 O O . GLN A 1 161 ? -8.839 6.620 9.528 1.00 93.56 161 GLN A O 1
ATOM 1314 N N . VAL A 1 162 ? -7.223 8.062 8.948 1.00 94.94 162 VAL A N 1
ATOM 1315 C CA . VAL A 1 162 ? -7.851 9.227 9.586 1.00 94.94 162 VAL A CA 1
ATOM 1316 C C . VAL A 1 162 ? -9.238 9.484 8.993 1.00 94.94 162 VAL A C 1
ATOM 1318 O O . VAL A 1 162 ? -10.217 9.561 9.737 1.00 94.94 162 VAL A O 1
ATOM 1321 N N . VAL A 1 163 ? -9.350 9.531 7.664 1.00 95.00 163 VAL A N 1
ATOM 1322 C CA . VAL A 1 163 ? -10.628 9.721 6.956 1.00 95.00 163 VAL A CA 1
ATOM 1323 C C . VAL A 1 163 ? -11.624 8.603 7.302 1.00 95.00 163 VAL A C 1
ATOM 1325 O O . VAL A 1 163 ? -12.795 8.872 7.582 1.00 95.00 163 VAL A O 1
ATOM 1328 N N . GLY A 1 164 ? -11.165 7.351 7.355 1.00 92.56 164 GLY A N 1
ATOM 1329 C CA . GLY A 1 164 ? -11.968 6.191 7.746 1.00 92.56 164 GLY A CA 1
ATOM 1330 C C . GLY A 1 164 ? -12.528 6.295 9.164 1.00 92.56 164 GLY A C 1
ATOM 1331 O O . GLY A 1 164 ? -13.705 6.010 9.391 1.00 92.56 164 GLY A O 1
ATOM 1332 N N . PHE A 1 165 ? -11.720 6.770 10.114 1.00 92.44 165 PHE A N 1
ATOM 1333 C CA . PHE A 1 165 ? -12.137 6.963 11.505 1.00 92.44 165 PHE A CA 1
ATOM 1334 C C . PHE A 1 165 ? -13.112 8.136 11.699 1.00 92.44 165 PHE A C 1
ATOM 1336 O O . PHE A 1 165 ? -13.948 8.086 12.613 1.00 92.44 165 PHE A O 1
ATOM 1343 N N . ILE A 1 166 ? -13.027 9.164 10.847 1.00 92.88 166 ILE A N 1
ATOM 1344 C CA . ILE A 1 166 ? -13.941 10.314 10.846 1.00 92.88 166 ILE A CA 1
ATOM 1345 C C . ILE A 1 166 ? -15.310 9.903 10.297 1.00 92.88 166 ILE A C 1
ATOM 1347 O O . ILE A 1 166 ? -16.311 10.024 11.003 1.00 92.88 166 ILE A O 1
ATOM 1351 N N . PHE A 1 167 ? -15.359 9.386 9.066 1.00 92.25 167 PHE A N 1
ATOM 1352 C CA . PHE A 1 167 ? -16.628 9.150 8.368 1.00 92.25 167 PHE A CA 1
ATOM 1353 C C . PHE A 1 167 ? -17.299 7.829 8.727 1.00 92.25 167 PHE A C 1
ATOM 1355 O O . PHE A 1 167 ? -18.523 7.735 8.638 1.00 92.25 167 PHE A O 1
ATOM 1362 N N . ARG A 1 168 ? -16.524 6.804 9.110 1.00 91.19 168 ARG A N 1
ATOM 1363 C CA . ARG A 1 168 ? -17.015 5.475 9.533 1.00 91.19 168 ARG A CA 1
ATOM 1364 C C . ARG A 1 168 ? -17.929 4.778 8.514 1.00 91.19 168 ARG A C 1
ATOM 1366 O O . ARG A 1 168 ? -18.633 3.833 8.859 1.00 91.19 168 ARG A O 1
ATOM 1373 N N . THR A 1 169 ? -17.929 5.242 7.267 1.00 91.69 169 THR A N 1
ATOM 1374 C CA . THR A 1 169 ? -18.803 4.791 6.182 1.00 91.69 169 THR A CA 1
ATOM 1375 C C . THR A 1 169 ? -17.974 4.601 4.923 1.00 91.69 169 THR A C 1
ATOM 1377 O O . THR A 1 169 ? -17.143 5.435 4.577 1.00 91.69 169 THR A O 1
ATOM 1380 N N . THR A 1 170 ? -18.185 3.484 4.225 1.00 89.75 170 THR A N 1
ATOM 1381 C CA . THR A 1 170 ? -17.285 3.078 3.138 1.00 89.75 170 THR A CA 1
ATOM 1382 C C . THR A 1 170 ? -17.357 4.050 1.966 1.00 89.75 170 THR A C 1
ATOM 1384 O O . THR A 1 170 ? -16.320 4.434 1.442 1.00 89.75 170 THR A O 1
ATOM 1387 N N . GLY A 1 171 ? -18.563 4.496 1.597 1.00 90.69 171 GLY A N 1
ATOM 1388 C CA . GLY A 1 171 ? -18.767 5.401 0.464 1.00 90.69 171 GLY A CA 1
ATOM 1389 C C . GLY A 1 171 ? -18.087 6.760 0.644 1.00 90.69 171 GLY A C 1
ATOM 1390 O O . GLY A 1 171 ? -17.362 7.193 -0.247 1.00 90.69 171 GLY A O 1
ATOM 1391 N N . LEU A 1 172 ? -18.255 7.404 1.805 1.00 92.25 172 LEU A N 1
ATOM 1392 C CA . LEU A 1 172 ? -17.626 8.704 2.069 1.00 92.25 172 LEU A CA 1
ATOM 1393 C C . LEU A 1 172 ? -16.109 8.582 2.203 1.00 92.25 172 LEU A C 1
ATOM 1395 O O . LEU A 1 172 ? -15.389 9.409 1.651 1.00 92.25 172 LEU A O 1
ATOM 1399 N N . THR A 1 173 ? -15.609 7.542 2.879 1.00 93.69 173 THR A N 1
ATOM 1400 C CA . THR A 1 173 ? -14.161 7.318 2.971 1.00 93.69 173 THR A CA 1
ATOM 1401 C C . THR A 1 173 ? -13.550 7.067 1.594 1.00 93.69 173 THR A C 1
ATOM 1403 O O . THR A 1 173 ? -12.527 7.665 1.285 1.00 93.69 173 THR A O 1
ATOM 1406 N N . LEU A 1 174 ? -14.191 6.265 0.735 1.00 93.38 174 LEU A N 1
ATOM 1407 C CA . LEU A 1 174 ? -13.748 6.072 -0.649 1.00 93.38 174 LEU A CA 1
ATOM 1408 C C . LEU A 1 174 ? -13.737 7.389 -1.427 1.00 93.38 174 LEU A C 1
ATOM 1410 O O . LEU A 1 174 ? -12.709 7.745 -1.995 1.00 93.38 174 LEU A O 1
ATOM 1414 N N . GLY A 1 175 ? -14.857 8.115 -1.429 1.00 93.88 175 GLY A N 1
ATOM 1415 C CA . GLY A 1 175 ? -15.004 9.347 -2.203 1.00 93.88 175 GLY A CA 1
ATOM 1416 C C . GLY A 1 175 ? -13.999 10.423 -1.797 1.00 93.88 175 GLY A C 1
ATOM 1417 O O . GLY A 1 175 ? -13.333 10.993 -2.656 1.00 93.88 175 GLY A O 1
ATOM 1418 N N . VAL A 1 176 ? -13.837 10.664 -0.493 1.00 95.00 176 VAL A N 1
ATOM 1419 C CA . VAL A 1 176 ? -12.902 11.679 0.011 1.00 95.00 176 VAL A CA 1
ATOM 1420 C C . VAL A 1 176 ? -11.456 11.250 -0.206 1.00 95.00 176 VAL A C 1
ATOM 1422 O O . VAL A 1 176 ? -10.667 12.034 -0.725 1.00 95.00 176 VAL A O 1
ATOM 1425 N N . SER A 1 177 ? -11.087 10.017 0.155 1.00 94.12 177 SER A N 1
ATOM 1426 C CA . SER A 1 177 ? -9.699 9.573 0.023 1.00 94.12 177 SER A CA 1
ATOM 1427 C C . SER A 1 177 ? -9.245 9.518 -1.433 1.00 94.12 177 SER A C 1
ATOM 1429 O O . SER A 1 177 ? -8.185 10.052 -1.747 1.00 94.12 177 SER A O 1
ATOM 1431 N N . LEU A 1 178 ? -10.045 8.928 -2.328 1.00 94.19 178 LEU A N 1
ATOM 1432 C CA . LEU A 1 178 ? -9.706 8.870 -3.750 1.00 94.19 178 LEU A CA 1
ATOM 1433 C C . LEU A 1 178 ? -9.769 10.254 -4.394 1.00 94.19 178 LEU A C 1
ATOM 1435 O O . LEU A 1 178 ? -8.861 10.604 -5.138 1.00 94.19 178 LEU A O 1
ATOM 1439 N N . GLY A 1 179 ? -10.786 11.063 -4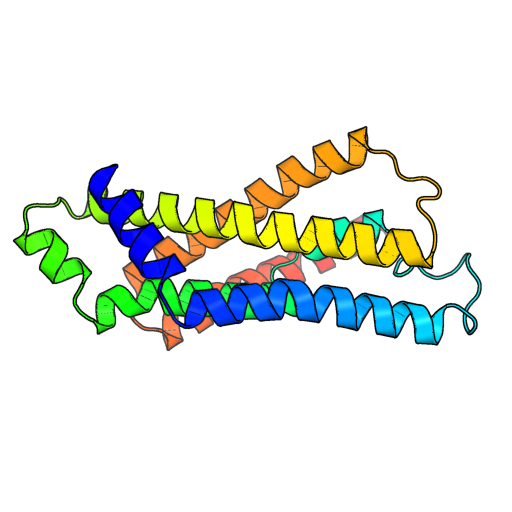.075 1.00 93.75 179 GLY A N 1
ATOM 1440 C CA . GLY A 1 179 ? -10.911 12.423 -4.598 1.00 93.75 179 GLY A CA 1
ATOM 1441 C C . GLY A 1 179 ? -9.693 13.285 -4.267 1.00 93.75 179 GLY A C 1
ATOM 1442 O O . GLY A 1 179 ? -9.151 13.943 -5.149 1.00 93.75 179 GLY A O 1
ATOM 1443 N N . VAL A 1 180 ? -9.204 13.214 -3.025 1.00 93.44 180 VAL A N 1
ATOM 1444 C CA . VAL A 1 180 ? -7.972 13.905 -2.621 1.00 93.44 180 VAL A CA 1
ATOM 1445 C C . VAL A 1 180 ? -6.771 13.382 -3.408 1.00 93.44 180 VAL A C 1
ATOM 1447 O O . VAL A 1 180 ? -6.047 14.190 -3.981 1.00 93.44 180 VAL A O 1
ATOM 1450 N N . ILE A 1 181 ? -6.582 12.061 -3.510 1.00 92.88 181 ILE A N 1
ATOM 1451 C CA . ILE A 1 181 ? -5.466 11.479 -4.278 1.00 92.88 181 ILE A CA 1
ATOM 1452 C C . ILE A 1 181 ? -5.494 11.964 -5.736 1.00 92.88 181 ILE A C 1
ATOM 1454 O O . ILE A 1 181 ? -4.473 12.434 -6.230 1.00 92.88 181 ILE A O 1
ATOM 1458 N N . PHE A 1 182 ? -6.654 11.933 -6.400 1.00 93.00 182 PHE A N 1
ATOM 1459 C CA . PHE A 1 182 ? -6.793 12.412 -7.778 1.00 93.00 182 PHE A CA 1
ATOM 1460 C C . PHE A 1 182 ? -6.452 13.894 -7.925 1.00 93.00 182 PHE A C 1
ATOM 1462 O O . PHE A 1 182 ? -5.718 14.254 -8.842 1.00 93.00 182 PHE A O 1
ATOM 1469 N N . VAL A 1 183 ? -6.940 14.754 -7.025 1.00 93.31 183 VAL A N 1
ATOM 1470 C CA . VAL A 1 183 ? -6.622 16.190 -7.057 1.00 93.31 183 VAL A CA 1
ATOM 1471 C C . VAL A 1 183 ? -5.120 16.414 -6.892 1.00 93.31 183 VAL A C 1
ATOM 1473 O O . VAL A 1 183 ? -4.536 17.167 -7.668 1.00 93.31 183 VAL A O 1
ATOM 1476 N N . PHE A 1 184 ? -4.476 15.732 -5.941 1.00 90.19 184 PHE A N 1
ATOM 1477 C CA . PHE A 1 184 ? -3.025 15.822 -5.758 1.00 90.19 184 PHE A CA 1
ATOM 1478 C C . PHE A 1 184 ? -2.260 15.367 -7.002 1.00 90.19 184 PHE A C 1
ATOM 1480 O O . PHE A 1 184 ? -1.297 16.023 -7.392 1.00 90.19 184 PHE A O 1
ATOM 1487 N N . THR A 1 185 ? -2.698 14.289 -7.657 1.00 89.00 185 THR A N 1
ATOM 1488 C CA . THR A 1 185 ? -2.087 13.835 -8.910 1.00 89.00 185 THR A CA 1
ATOM 1489 C C . THR A 1 185 ? -2.256 14.863 -10.023 1.00 89.00 185 THR A C 1
ATOM 1491 O O . THR A 1 185 ? -1.269 15.197 -10.666 1.00 89.00 185 THR A O 1
ATOM 1494 N N . ILE A 1 186 ? -3.457 15.419 -10.217 1.00 90.88 186 ILE A N 1
ATOM 1495 C CA . ILE A 1 186 ? -3.704 16.451 -11.236 1.00 90.88 186 ILE A CA 1
ATOM 1496 C C . ILE A 1 186 ? -2.808 17.668 -10.993 1.00 90.88 186 ILE A C 1
ATOM 1498 O O . ILE A 1 186 ? -2.131 18.123 -11.912 1.00 90.88 186 ILE A O 1
ATOM 1502 N N . VAL A 1 187 ? -2.757 18.167 -9.756 1.00 91.06 187 VAL A N 1
ATOM 1503 C CA . VAL A 1 187 ? -1.912 19.312 -9.392 1.00 91.06 187 VAL A CA 1
ATOM 1504 C C . VAL A 1 187 ? -0.437 18.997 -9.636 1.00 91.06 187 VAL A C 1
ATOM 1506 O O . VAL A 1 187 ? 0.259 19.802 -10.245 1.00 91.06 187 VAL A O 1
ATOM 1509 N N . SER A 1 188 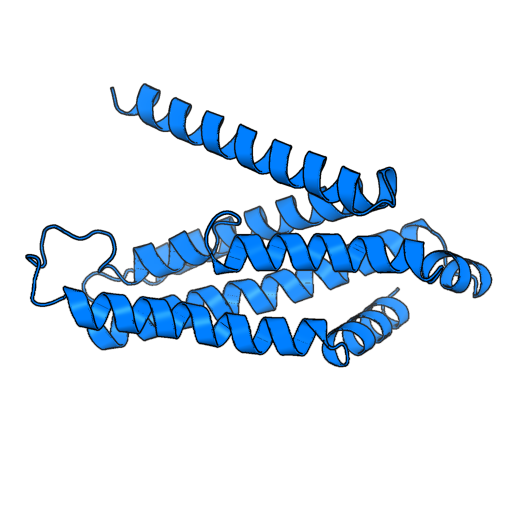? 0.036 17.816 -9.227 1.00 87.00 188 SER A N 1
ATOM 1510 C CA . SER A 1 188 ? 1.414 17.383 -9.475 1.00 87.00 188 SER A CA 1
ATOM 1511 C C . SER A 1 188 ? 1.737 17.318 -10.967 1.00 87.00 188 SER A C 1
ATOM 1513 O O . SER A 1 188 ? 2.811 17.753 -11.371 1.00 87.00 188 SER A O 1
ATOM 1515 N N . SER A 1 189 ? 0.830 16.790 -11.790 1.00 86.81 189 SER A N 1
ATOM 1516 C CA . SER A 1 189 ? 1.019 16.710 -13.240 1.00 86.81 189 SER A CA 1
ATOM 1517 C C . SER A 1 189 ? 1.055 18.094 -13.885 1.00 86.81 189 SER A C 1
ATOM 1519 O O . SER A 1 189 ? 1.916 18.344 -14.720 1.00 86.81 189 SER A O 1
ATOM 1521 N N . VAL A 1 190 ? 0.179 19.014 -13.470 1.00 90.25 190 VAL A N 1
ATOM 1522 C CA . VAL A 1 190 ? 0.175 20.401 -13.965 1.00 90.25 190 VAL A CA 1
ATOM 1523 C C . VAL A 1 190 ? 1.455 21.138 -13.565 1.00 90.25 190 VAL A C 1
ATOM 1525 O O . VAL A 1 190 ? 2.053 21.804 -14.400 1.00 90.25 190 VAL A O 1
ATOM 1528 N N . LEU A 1 191 ? 1.913 20.993 -12.318 1.00 90.00 191 LEU A N 1
ATOM 1529 C CA . LEU A 1 191 ? 3.159 21.617 -11.858 1.00 90.00 191 LEU A CA 1
ATOM 1530 C C . LEU A 1 191 ? 4.389 21.094 -12.607 1.00 90.00 191 LEU A C 1
ATOM 1532 O O . LEU A 1 191 ? 5.287 21.871 -12.911 1.00 90.00 191 LEU A O 1
ATOM 1536 N N . LEU A 1 192 ? 4.427 19.795 -12.918 1.00 88.25 192 LEU A N 1
ATOM 1537 C CA . LEU A 1 192 ? 5.499 19.216 -13.730 1.00 88.25 192 LEU A CA 1
ATOM 1538 C C . LEU A 1 192 ? 5.496 19.764 -15.159 1.00 88.25 192 LEU A C 1
ATOM 1540 O O . LEU A 1 192 ? 6.566 20.009 -15.699 1.00 88.25 192 LEU A O 1
ATOM 1544 N N . LEU A 1 193 ? 4.321 19.975 -15.758 1.00 86.12 193 LEU A N 1
ATOM 1545 C CA . LEU A 1 193 ? 4.220 20.594 -17.082 1.00 86.12 193 LEU A CA 1
ATOM 1546 C C . LEU A 1 193 ? 4.729 22.041 -17.058 1.00 86.12 193 LEU A C 1
ATOM 1548 O O . LEU A 1 193 ? 5.531 22.406 -17.902 1.00 86.12 193 LEU A O 1
ATOM 1552 N N . LEU A 1 194 ? 4.338 22.827 -16.051 1.00 85.62 194 LEU A N 1
ATOM 1553 C CA . LEU A 1 194 ? 4.729 24.238 -15.932 1.00 85.62 194 LEU A CA 1
ATOM 1554 C C . LEU A 1 194 ? 6.219 24.463 -15.626 1.00 85.62 194 LEU A C 1
ATOM 1556 O O . LEU A 1 194 ? 6.720 25.544 -15.896 1.00 85.62 194 LEU A O 1
ATOM 1560 N N . ASN A 1 195 ? 6.904 23.489 -15.020 1.00 78.69 195 ASN A N 1
ATOM 1561 C CA . ASN A 1 195 ? 8.341 23.573 -14.719 1.00 78.69 195 ASN A CA 1
ATOM 1562 C C . ASN A 1 195 ? 9.236 23.027 -15.845 1.00 78.69 195 ASN A C 1
ATOM 1564 O O . ASN A 1 195 ? 10.453 23.179 -15.760 1.00 78.69 195 ASN A O 1
ATOM 1568 N N . ASN A 1 196 ? 8.658 22.336 -16.831 1.00 61.84 196 ASN A N 1
ATOM 1569 C CA . ASN A 1 196 ? 9.383 21.780 -17.976 1.00 61.84 196 ASN A CA 1
ATOM 1570 C C . ASN A 1 196 ? 9.300 22.673 -19.234 1.00 61.84 196 ASN A C 1
ATOM 1572 O O . ASN A 1 196 ? 9.919 22.320 -20.238 1.00 61.84 196 ASN A O 1
ATOM 1576 N N . ASP A 1 197 ? 8.574 23.796 -19.161 1.00 46.59 197 ASP A N 1
ATOM 1577 C CA . ASP A 1 197 ? 8.619 24.932 -20.099 1.00 46.59 197 ASP A CA 1
ATOM 1578 C C . ASP A 1 197 ? 9.545 26.039 -19.553 1.00 46.59 197 ASP A C 1
ATOM 1580 O O . ASP A 1 197 ? 10.225 26.707 -20.369 1.00 46.59 197 ASP A O 1
#

Sequence (197 aa):
MFKLIKTDLKKFIQGKMFLWIVILVIFFPLLQAGLILAIKDLIPEEQIILLNPDYNFYSSFSLLNNFGLIFTIFMIVWVVSEFREQTIRNKVILGYKKSTIFYAKVIEASIVTFITMSLNAILNYLATGIIVGFKDSNMAELLQHYVVMILAVITIIIFIQVVGFIFRTTGLTLGVSLGVIFVFTIVSSVLLLLNND

Radius of gyration: 18.98 Å; chains: 1; bounding box: 42×40×61 Å

pLDDT: mean 88.6, std 7.83, range [46.59, 96.56]

Foldseek 3Di:
DVVLLVVVLVVCCPDPLVVVLVCLLQVVLVVLLVVCLVCVVVDDPVPDPSLALLSQLLCLLDCPPPSNVVVLLSLLCSLLVCLVVVVLVVCVVVPDDSVNNLVSSLVNQLVVLLVSSNSSSVSNSVSSCVRNNNPPDDVVVSVVSVVVSSVVSSVLSNVLNVLCVVPSDSVRSCCVSVVVSVVVVVVVVVVVVVVVD

Secondary structure (DSSP, 8-state):
-HHHHHHHHHHHHTSHHHHHHHHHHHHHHHHHHHHHHHHTTTS-GGG-GGG-HHHHHHHTT-TTSHHHHHHHHHHHHHHHHHHHTTHHHHHHHTT--HHHHHHHHHHHHHHHHHHHHHHHHHHHHHHHHHHH--TT--HHHHHHHHHHHHHHHHHHHHHHHHHHHHH-SHHHHHHHHHHHHHHHHHHHHHHHHHH--